Protein AF-A0A9P5GKN1-F1 (afdb_monomer_lite)

Secondary structure (DSSP, 8-state):
-----PPPPS-PPPPS-----PPPP---------------------------HHHHHHHHHHHTGGGSS--PSPP-SS---PPPPP----SS-B-SGGGSPTT--SS-TTS-TT-HHHHHHHHHHHHHTTBSHHHHHHHHHHHHHHHHHHHHHHHTS-TT--HHHHHHHHHHHHHHHHHHHHS--TT-HHHHHHHHHHHHHTSS---TT-EEEEETTEEEEEEE---HHHHHHHHHHH-SSSEEEES--S-----

Organism: Penicillium crustosum (NCBI:txid36656)

Foldseek 3Di:
DDDDDDDDDDDDDDDDDDDDDDDDDDDDDDDDDDDDDDDDDDDPPPPPPPPDVVVVVVVVCVVCVVVVPDPDDPPPPDDPLPPPDQLDADPDADQDQVPDDPPDGPDSVSDDPVPLVVLLVVLVSCCRNNYNVVSSVVSNVVSVVVVVVLVVLQVVADPPADSVLSVVLVVLVVVLVCCVVVVPQLQQNLVSVLSNVCSRVVVDDADLQFKFKDANNDTPDDRDGDDPVVQVVVCVVRHVGRIDIGNPPPPPPPD

Sequence (255 aa):
MPTTRQKRKDDDPLLPGLPETKRPRSDKGAGSTSGRKPAAQKGKKKKQDSEPPYVALANDILRRGDALLLPGPPAKLGQINEIPPVWGPRDEPITDPTNLPKGWTASELDLDDDDVDGQIARCLRRIDEKILPDIFENRLKMYQQIKQKQIDMINSEPDGLSWEVVQRLDSLKRVQKSFDELGNDSGNIPNVKAIMAAYRSGDLVWDANSVTYWAHGKLIGGPRKNDVDEFLAFSKEHGPHGVWVEGVSSNTRKI

Structure (mmCIF, N/CA/C/O backbone):
data_AF-A0A9P5GKN1-F1
#
_entry.id   AF-A0A9P5GKN1-F1
#
loop_
_atom_site.group_PDB
_atom_site.id
_atom_site.type_symbol
_atom_site.label_atom_id
_atom_site.label_alt_id
_atom_site.label_comp_id
_atom_site.label_asym_id
_atom_site.label_entity_id
_atom_site.label_seq_id
_atom_site.pdbx_PDB_ins_code
_atom_site.Cartn_x
_atom_site.Cartn_y
_atom_site.Cartn_z
_atom_site.occupancy
_atom_site.B_iso_or_equiv
_atom_site.auth_seq_id
_atom_site.auth_comp_id
_atom_site.auth_asym_id
_atom_site.auth_atom_id
_atom_site.pdbx_PDB_model_num
ATOM 1 N N . MET A 1 1 ? 24.119 22.872 -42.115 1.00 41.88 1 MET A N 1
ATOM 2 C CA . MET A 1 1 ? 24.045 23.983 -41.142 1.00 41.88 1 MET A CA 1
ATOM 3 C C . MET A 1 1 ? 25.324 23.974 -40.310 1.00 41.88 1 MET A C 1
ATOM 5 O O . MET A 1 1 ? 25.494 23.038 -39.539 1.00 41.88 1 MET A O 1
ATOM 9 N N . PRO A 1 2 ? 26.266 24.908 -40.515 1.00 35.56 2 PRO A N 1
ATOM 10 C CA . PRO A 1 2 ? 27.496 24.980 -39.730 1.00 35.56 2 PRO A CA 1
ATOM 11 C C . PRO A 1 2 ? 27.256 25.751 -38.420 1.00 35.56 2 PRO A C 1
ATOM 13 O O . PRO A 1 2 ? 26.680 26.835 -38.428 1.00 35.56 2 PRO A O 1
ATOM 16 N N . THR A 1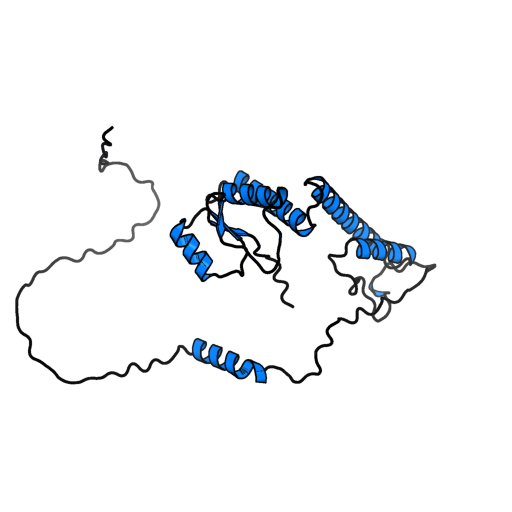 3 ? 27.689 25.192 -37.289 1.00 43.31 3 THR A N 1
ATOM 17 C CA . THR A 1 3 ? 27.594 25.822 -35.964 1.00 43.31 3 THR A CA 1
ATOM 18 C C . THR A 1 3 ? 28.821 26.691 -35.689 1.00 43.31 3 THR A C 1
ATOM 20 O O . THR A 1 3 ? 29.921 26.179 -35.473 1.00 43.31 3 THR A O 1
ATOM 23 N N . THR A 1 4 ? 28.634 28.009 -35.665 1.00 47.03 4 THR A N 1
ATOM 24 C CA . THR A 1 4 ? 29.671 28.981 -35.295 1.00 47.03 4 THR A CA 1
ATOM 25 C C . THR A 1 4 ? 29.753 29.110 -33.772 1.00 47.03 4 THR A C 1
ATOM 27 O O . THR A 1 4 ? 28.813 29.556 -33.120 1.00 47.03 4 THR A O 1
ATOM 30 N N . ARG A 1 5 ? 30.900 28.736 -33.193 1.00 38.97 5 ARG A N 1
ATOM 31 C CA . ARG A 1 5 ? 31.230 28.915 -31.770 1.00 38.97 5 ARG A CA 1
ATOM 32 C C . ARG A 1 5 ? 31.639 30.371 -31.522 1.00 38.97 5 ARG A C 1
ATOM 34 O O . ARG A 1 5 ? 32.720 30.780 -31.938 1.00 38.97 5 ARG A O 1
ATOM 41 N N . GLN A 1 6 ? 30.799 31.155 -30.847 1.00 49.66 6 GLN A N 1
ATOM 42 C CA . GLN A 1 6 ? 31.153 32.516 -30.430 1.00 49.66 6 GLN A CA 1
ATOM 43 C C . GLN A 1 6 ? 32.111 32.488 -29.224 1.00 49.66 6 GLN A C 1
ATOM 45 O O . GLN A 1 6 ? 31.851 31.828 -28.218 1.00 49.66 6 GLN A O 1
ATOM 50 N N . LYS A 1 7 ? 33.239 33.202 -29.342 1.00 43.94 7 LYS A N 1
ATOM 51 C CA . LYS A 1 7 ? 34.148 33.542 -28.235 1.00 43.94 7 LYS A CA 1
ATOM 52 C C . LYS A 1 7 ? 33.495 34.625 -27.368 1.00 43.94 7 LYS A C 1
ATOM 54 O O . LYS A 1 7 ? 33.039 35.628 -27.911 1.00 43.94 7 LYS A O 1
ATOM 59 N N . ARG A 1 8 ? 33.492 34.448 -26.042 1.00 40.41 8 ARG A N 1
ATOM 60 C CA . ARG A 1 8 ? 33.173 35.526 -25.090 1.00 40.41 8 ARG A CA 1
ATOM 61 C C . ARG A 1 8 ? 34.319 36.549 -25.061 1.00 40.41 8 ARG A C 1
ATOM 63 O O . ARG A 1 8 ? 35.475 36.160 -25.213 1.00 40.41 8 ARG A O 1
ATOM 70 N N . LYS A 1 9 ? 33.964 37.832 -24.935 1.00 46.88 9 LYS A N 1
ATOM 71 C CA . LYS A 1 9 ? 34.870 38.977 -24.736 1.00 46.88 9 LYS A CA 1
ATOM 72 C C . LYS A 1 9 ? 35.153 39.150 -23.238 1.00 46.88 9 LYS A C 1
ATOM 74 O O . LYS A 1 9 ? 34.301 38.804 -22.429 1.00 46.88 9 LYS A O 1
ATOM 79 N N . ASP A 1 10 ? 36.323 39.688 -22.911 1.00 43.47 10 ASP A N 1
ATOM 80 C CA . ASP A 1 10 ? 36.908 39.739 -21.562 1.00 43.47 10 ASP A CA 1
ATOM 81 C C . ASP A 1 10 ? 36.348 40.828 -20.616 1.00 43.47 10 ASP A C 1
ATOM 83 O O . ASP A 1 10 ? 36.935 41.055 -19.567 1.00 43.47 10 ASP A O 1
ATOM 87 N N . ASP A 1 11 ? 35.205 41.461 -20.910 1.00 51.12 11 ASP A N 1
ATOM 88 C CA . ASP A 1 11 ? 34.710 42.616 -20.130 1.00 51.12 11 ASP A CA 1
ATOM 89 C C . ASP A 1 11 ? 33.218 42.523 -19.741 1.00 51.12 11 ASP A C 1
ATOM 91 O O . ASP A 1 11 ? 32.465 43.481 -19.913 1.00 51.12 11 ASP A O 1
ATOM 95 N N . ASP A 1 12 ? 32.772 41.381 -19.204 1.00 42.47 12 ASP A N 1
ATOM 96 C CA . ASP A 1 12 ? 31.474 41.298 -18.508 1.00 42.47 12 ASP A CA 1
ATOM 97 C C . ASP A 1 12 ? 31.674 41.444 -16.981 1.00 42.47 12 ASP A C 1
ATOM 99 O O . ASP A 1 12 ? 32.476 40.708 -16.396 1.00 42.47 12 ASP A O 1
ATOM 103 N N . PRO A 1 13 ? 30.963 42.368 -16.304 1.00 45.66 13 PRO A N 1
ATOM 104 C CA . PRO A 1 13 ? 31.141 42.626 -14.878 1.00 45.66 13 PRO A CA 1
ATOM 105 C C . PRO A 1 13 ? 30.647 41.453 -14.016 1.00 45.66 13 PRO A C 1
ATOM 107 O O . PRO A 1 13 ? 29.497 41.023 -14.104 1.00 45.66 13 PRO A O 1
ATOM 110 N N . LEU A 1 14 ? 31.526 40.948 -13.146 1.00 47.91 14 LEU A N 1
ATOM 111 C CA . LEU A 1 14 ? 31.212 39.907 -12.166 1.00 47.91 14 LEU A CA 1
ATOM 112 C C . LEU A 1 14 ? 30.331 40.460 -11.032 1.00 47.91 14 LEU A C 1
ATOM 114 O O . LEU A 1 14 ? 30.561 41.554 -10.518 1.00 47.91 14 LEU A O 1
ATOM 118 N N . LEU A 1 15 ? 29.339 39.664 -10.625 1.00 45.09 15 LEU A N 1
ATOM 119 C CA . LEU A 1 15 ? 28.473 39.912 -9.470 1.00 45.09 15 LEU A CA 1
ATOM 120 C C . LEU A 1 15 ? 29.300 40.091 -8.175 1.00 45.09 15 LEU A C 1
ATOM 122 O O . LEU A 1 15 ? 30.247 39.331 -7.953 1.00 45.09 15 LEU A O 1
ATOM 126 N N . PRO A 1 16 ? 28.948 41.042 -7.292 1.00 37.00 16 PRO A N 1
ATOM 127 C CA . PRO A 1 16 ? 29.703 41.303 -6.073 1.00 37.00 16 PRO A CA 1
ATOM 128 C C . PRO A 1 16 ? 29.370 40.284 -4.973 1.00 37.00 16 PRO A C 1
ATOM 130 O O . PRO A 1 16 ? 28.200 40.075 -4.657 1.00 37.00 16 PRO A O 1
ATOM 133 N N . GLY A 1 17 ? 30.400 39.713 -4.333 1.00 45.91 17 GLY A N 1
ATOM 134 C CA . GLY A 1 17 ? 30.260 39.136 -2.988 1.00 45.91 17 GLY A CA 1
ATOM 135 C C . GLY A 1 17 ? 30.725 37.696 -2.759 1.00 45.91 17 GLY A C 1
ATOM 136 O O . GLY A 1 17 ? 29.966 36.928 -2.181 1.00 45.91 17 GLY A O 1
ATOM 137 N N . LEU A 1 18 ? 31.971 37.338 -3.097 1.00 39.88 18 LEU A N 1
ATOM 138 C CA . LEU A 1 18 ? 32.682 36.210 -2.465 1.00 39.88 18 LEU A CA 1
ATOM 139 C C . LEU A 1 18 ? 34.190 36.533 -2.338 1.00 39.88 18 LEU A C 1
ATOM 141 O O . LEU A 1 18 ? 34.771 37.040 -3.297 1.00 39.88 18 LEU A O 1
ATOM 145 N N . PRO A 1 19 ? 34.842 36.278 -1.184 1.00 41.44 19 PRO A N 1
ATOM 146 C CA . PRO A 1 19 ? 36.247 36.629 -0.965 1.00 41.44 19 PRO A CA 1
ATOM 147 C C . PRO A 1 19 ? 37.216 35.743 -1.768 1.00 41.44 19 PRO A C 1
ATOM 149 O O . PRO A 1 19 ? 37.157 34.513 -1.725 1.00 41.44 19 PRO A O 1
ATOM 152 N N . GLU A 1 20 ? 38.149 36.389 -2.470 1.00 37.62 20 GLU A N 1
ATOM 153 C CA . GLU A 1 20 ? 39.211 35.760 -3.258 1.00 37.62 20 GLU A CA 1
ATOM 154 C C . GLU A 1 20 ? 40.248 35.058 -2.366 1.00 37.62 20 GLU A C 1
ATOM 156 O O . GLU A 1 20 ? 41.007 35.696 -1.633 1.00 37.62 20 GLU A O 1
ATOM 161 N N . THR A 1 21 ? 40.364 33.733 -2.478 1.00 41.28 21 THR A N 1
ATOM 162 C CA . THR A 1 21 ? 41.545 33.010 -1.983 1.00 41.28 21 THR A CA 1
ATOM 163 C C . THR A 1 21 ? 42.583 32.908 -3.101 1.00 41.28 21 THR A C 1
ATOM 165 O O . THR A 1 21 ? 42.439 32.167 -4.074 1.00 41.28 21 THR A O 1
ATOM 168 N N . LYS A 1 22 ? 43.653 33.698 -2.964 1.00 39.38 22 LYS A N 1
ATOM 169 C CA . LYS A 1 22 ? 44.821 33.717 -3.856 1.00 39.38 22 LYS A CA 1
ATOM 170 C C . LYS A 1 22 ? 45.466 32.326 -3.940 1.00 39.38 22 LYS A C 1
ATOM 172 O O . LYS A 1 22 ? 45.996 31.827 -2.951 1.00 39.38 22 LYS A O 1
ATOM 177 N N . ARG A 1 23 ? 45.496 31.727 -5.136 1.00 38.19 23 ARG A N 1
ATOM 178 C CA . ARG A 1 23 ? 46.405 30.611 -5.457 1.00 38.19 23 ARG A CA 1
ATOM 179 C C . ARG A 1 23 ? 47.801 31.165 -5.779 1.00 38.19 23 ARG A C 1
ATOM 181 O O . ARG A 1 23 ? 47.898 32.008 -6.672 1.00 38.19 23 ARG A O 1
ATOM 188 N N . PRO A 1 24 ? 48.883 30.689 -5.140 1.00 37.81 24 PRO A N 1
ATOM 189 C CA . PRO A 1 24 ? 50.236 31.025 -5.567 1.00 37.81 24 PRO A CA 1
ATOM 190 C C . PRO A 1 24 ? 50.580 30.299 -6.874 1.00 37.81 24 PRO A C 1
ATOM 192 O O . PRO A 1 24 ? 50.412 29.084 -6.986 1.00 37.81 24 PRO A O 1
ATOM 195 N N . ARG A 1 25 ? 51.077 31.055 -7.857 1.00 38.50 25 ARG A N 1
ATOM 196 C CA . ARG A 1 25 ? 51.827 30.537 -9.009 1.00 38.50 25 ARG A CA 1
ATOM 197 C C . ARG A 1 25 ? 53.246 30.195 -8.550 1.00 38.50 25 ARG A C 1
ATOM 199 O O . ARG A 1 25 ? 53.856 31.002 -7.855 1.00 38.50 25 ARG A O 1
ATOM 206 N N . SER A 1 26 ? 53.778 29.054 -8.979 1.00 37.81 26 SER A N 1
ATOM 207 C CA . SER A 1 26 ? 55.220 28.797 -8.977 1.00 37.81 26 SER A CA 1
ATOM 208 C C . SER A 1 26 ? 55.703 28.469 -10.390 1.00 37.81 26 SER A C 1
ATOM 210 O O . SER A 1 26 ? 55.028 27.791 -11.168 1.00 37.81 26 SER A O 1
ATOM 212 N N . ASP A 1 27 ? 56.850 29.059 -10.711 1.00 38.50 27 ASP A N 1
ATOM 213 C CA . ASP A 1 27 ? 57.464 29.169 -12.026 1.00 38.50 27 ASP A CA 1
ATOM 214 C C . ASP A 1 27 ? 58.235 27.924 -12.490 1.00 38.50 27 ASP A C 1
ATOM 216 O O . ASP A 1 27 ? 58.629 27.048 -11.720 1.00 38.50 27 ASP A O 1
ATOM 220 N N . LYS A 1 28 ? 58.465 27.903 -13.807 1.00 39.56 28 LYS A N 1
ATOM 221 C CA . LYS A 1 28 ? 59.303 26.976 -14.579 1.00 39.56 28 LYS A CA 1
ATOM 222 C C . LYS A 1 28 ? 60.801 27.063 -14.233 1.00 39.56 28 LYS A C 1
ATOM 224 O O . LYS A 1 28 ? 61.343 28.151 -14.091 1.00 39.56 28 LYS A O 1
ATOM 229 N N . GLY A 1 29 ? 61.488 25.927 -14.370 1.00 31.73 29 GLY A N 1
ATOM 230 C CA . GLY A 1 29 ? 62.915 25.807 -14.723 1.00 31.73 29 GLY A CA 1
ATOM 231 C C . GLY A 1 29 ? 63.258 24.322 -14.930 1.00 31.73 29 GLY A C 1
ATOM 232 O O . GLY A 1 29 ? 63.153 23.549 -13.991 1.00 31.73 29 GLY A O 1
ATOM 233 N N . ALA A 1 30 ? 63.314 23.807 -16.164 1.00 33.91 30 ALA A N 1
ATOM 234 C CA . ALA A 1 30 ? 64.468 23.754 -17.078 1.00 33.91 30 ALA A CA 1
ATOM 235 C C . ALA A 1 30 ? 65.563 22.750 -16.649 1.00 33.91 30 ALA A C 1
ATOM 237 O O . ALA A 1 30 ? 66.180 22.917 -15.605 1.00 33.91 30 ALA A O 1
ATOM 238 N N . GLY A 1 31 ? 65.843 21.744 -17.495 1.00 31.69 31 GLY A N 1
ATOM 239 C CA . GLY A 1 31 ? 67.035 20.891 -17.364 1.00 31.69 31 GLY A CA 1
ATOM 240 C C . GLY A 1 31 ? 66.916 19.495 -17.986 1.00 31.69 31 GLY A C 1
ATOM 241 O O . GLY A 1 31 ? 66.465 18.558 -17.343 1.00 31.69 31 GLY A O 1
AT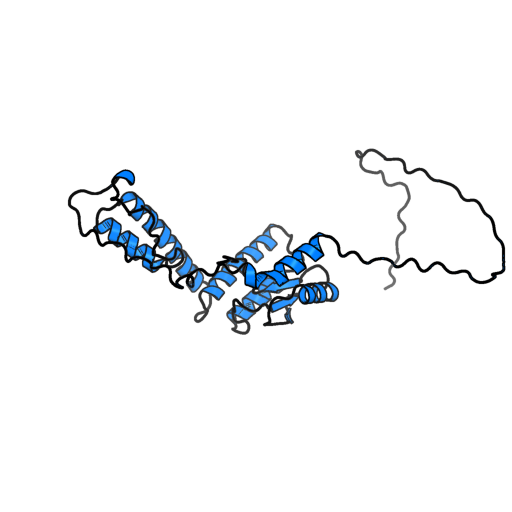OM 242 N N . SER A 1 32 ? 67.341 19.367 -19.243 1.00 33.41 32 SER A N 1
ATOM 243 C CA . SER A 1 32 ? 67.492 18.124 -20.016 1.00 33.41 32 SER A CA 1
ATOM 244 C C . SER A 1 32 ? 68.823 17.421 -19.696 1.00 33.41 32 SER A C 1
ATOM 246 O O . SER A 1 32 ? 69.825 18.113 -19.549 1.00 33.41 32 SER A O 1
ATOM 248 N N . THR A 1 33 ? 68.869 16.079 -19.644 1.00 35.78 33 THR A N 1
ATOM 249 C CA . THR A 1 33 ? 69.657 15.198 -20.554 1.00 35.78 33 THR A CA 1
ATOM 250 C C . THR A 1 33 ? 69.920 13.780 -19.996 1.00 35.78 33 THR A C 1
ATOM 252 O O . THR A 1 33 ? 70.430 13.589 -18.903 1.00 35.78 33 THR A O 1
ATOM 255 N N . SER A 1 34 ? 69.580 12.788 -20.831 1.00 36.72 34 SER A N 1
ATOM 256 C CA . SER A 1 34 ? 70.326 11.562 -21.185 1.00 36.72 34 SER A CA 1
ATOM 257 C C . SER A 1 34 ? 71.041 10.695 -20.122 1.00 36.72 34 SER A C 1
ATOM 259 O O . SER A 1 34 ? 72.154 10.991 -19.709 1.00 36.72 34 SER A O 1
ATOM 261 N N . GLY A 1 35 ? 70.550 9.453 -19.979 1.00 36.50 35 GLY A N 1
ATOM 262 C CA . GLY A 1 35 ? 71.351 8.281 -20.378 1.00 36.50 35 GLY A CA 1
ATOM 263 C C . GLY A 1 35 ? 71.903 7.327 -19.301 1.00 36.50 35 GLY A C 1
ATOM 264 O O . GLY A 1 35 ? 72.693 7.708 -18.453 1.00 36.50 35 GLY A O 1
ATOM 265 N N . ARG A 1 36 ? 71.602 6.033 -19.525 1.00 36.06 36 ARG A N 1
ATOM 266 C CA . ARG A 1 36 ? 72.240 4.777 -19.049 1.00 36.06 36 ARG A CA 1
ATOM 267 C C . ARG A 1 36 ? 71.890 4.210 -17.659 1.00 36.06 36 ARG A C 1
ATOM 269 O O . ARG A 1 36 ? 72.255 4.723 -16.613 1.00 36.06 36 ARG A O 1
ATOM 276 N N . LYS A 1 37 ? 71.279 3.014 -17.711 1.00 44.31 37 LYS A N 1
ATOM 277 C CA . LYS A 1 37 ? 71.229 1.995 -16.645 1.00 44.31 37 LYS A CA 1
ATOM 278 C C . LYS A 1 37 ? 72.641 1.485 -16.306 1.00 44.31 37 LYS A C 1
ATOM 280 O O . LYS A 1 37 ? 73.475 1.393 -17.209 1.00 44.31 37 LYS A O 1
ATOM 285 N N . PRO A 1 38 ? 72.845 0.997 -15.071 1.00 42.50 38 PRO A N 1
ATOM 286 C CA . PRO A 1 38 ? 73.104 -0.436 -14.924 1.00 42.50 38 PRO A CA 1
ATOM 287 C C . PRO A 1 38 ? 72.256 -1.106 -13.827 1.00 42.50 38 PRO A C 1
ATOM 289 O O . PRO A 1 38 ? 71.472 -0.479 -13.121 1.00 42.50 38 PRO A O 1
ATOM 292 N N . ALA A 1 39 ? 72.352 -2.432 -13.799 1.00 37.03 39 ALA A N 1
ATOM 293 C CA . ALA A 1 39 ? 71.437 -3.368 -13.171 1.00 37.03 39 ALA A CA 1
ATOM 294 C C . ALA A 1 39 ? 71.672 -3.626 -11.668 1.00 37.03 39 ALA A C 1
ATOM 296 O O . ALA A 1 39 ? 72.797 -3.611 -11.189 1.00 37.03 39 ALA A O 1
ATOM 297 N N . ALA A 1 40 ? 70.561 -4.005 -11.024 1.00 43.19 40 ALA A N 1
ATOM 298 C CA . ALA A 1 40 ? 70.393 -4.938 -9.906 1.00 43.19 40 ALA A CA 1
ATOM 299 C C . ALA A 1 40 ? 71.099 -4.663 -8.563 1.00 43.19 40 ALA A C 1
ATOM 301 O O . ALA A 1 40 ? 72.297 -4.866 -8.430 1.00 43.19 40 ALA A O 1
ATOM 302 N N . GLN A 1 41 ? 70.295 -4.484 -7.504 1.00 40.19 41 GLN A N 1
ATOM 303 C CA . GLN A 1 41 ? 70.306 -5.427 -6.379 1.00 40.19 41 GLN A CA 1
ATOM 304 C C . GLN A 1 41 ? 69.001 -5.410 -5.561 1.00 40.19 41 GLN A C 1
ATOM 306 O O . GLN A 1 41 ? 68.256 -4.438 -5.502 1.00 40.19 41 GLN A O 1
ATOM 311 N N . LYS A 1 42 ? 68.729 -6.592 -5.009 1.00 42.28 42 LYS A N 1
ATOM 312 C CA . LYS A 1 42 ? 67.550 -7.091 -4.297 1.00 42.28 42 LYS A CA 1
ATOM 313 C C . LYS A 1 42 ? 67.003 -6.169 -3.199 1.00 42.28 42 LYS A C 1
ATOM 315 O O . LYS A 1 42 ? 67.728 -5.735 -2.317 1.00 42.28 42 LYS A O 1
ATOM 320 N N . GLY A 1 43 ? 65.674 -6.089 -3.150 1.00 35.25 43 GLY A N 1
ATOM 321 C CA . GLY A 1 43 ? 64.917 -5.680 -1.970 1.00 35.25 43 GLY A CA 1
ATOM 322 C C . GLY A 1 43 ? 63.457 -6.104 -2.093 1.00 35.25 43 GLY A C 1
ATOM 323 O O . GLY A 1 43 ? 62.592 -5.275 -2.357 1.00 35.25 43 GLY A O 1
ATOM 324 N N . LYS A 1 44 ? 63.168 -7.406 -1.946 1.00 42.38 44 LYS A N 1
ATOM 325 C CA . LYS A 1 44 ? 61.792 -7.904 -1.791 1.00 42.38 44 LYS A CA 1
ATOM 326 C C . LYS A 1 44 ? 61.216 -7.332 -0.488 1.00 42.38 44 LYS A C 1
ATOM 328 O O . LYS A 1 44 ? 61.379 -7.936 0.568 1.00 42.38 44 LYS A O 1
ATOM 333 N N . LYS A 1 45 ? 60.518 -6.197 -0.547 1.00 42.00 45 LYS A N 1
ATOM 334 C CA . LYS A 1 45 ? 59.539 -5.843 0.486 1.00 42.00 45 LYS A CA 1
ATOM 335 C C . LYS A 1 45 ? 58.311 -6.718 0.249 1.00 42.00 45 LYS A C 1
ATOM 337 O O . LYS A 1 45 ? 57.519 -6.441 -0.646 1.00 42.00 45 LYS A O 1
ATOM 342 N N . LYS A 1 46 ? 58.175 -7.793 1.034 1.00 42.69 46 LYS A N 1
ATOM 343 C CA . LYS A 1 46 ? 56.867 -8.410 1.283 1.00 42.69 46 LYS A CA 1
ATOM 344 C C . LYS A 1 46 ? 55.979 -7.295 1.843 1.00 42.69 46 LYS A C 1
ATOM 346 O O . LYS A 1 46 ? 56.174 -6.891 2.986 1.00 42.69 46 LYS A O 1
ATOM 351 N N . LYS A 1 47 ? 55.061 -6.759 1.034 1.00 44.75 47 LYS A N 1
ATOM 352 C CA . LYS A 1 47 ? 53.871 -6.107 1.578 1.00 44.75 47 LYS A CA 1
ATOM 353 C C . LYS A 1 47 ? 53.097 -7.225 2.255 1.00 44.75 47 LYS A C 1
ATOM 355 O O . LYS A 1 47 ? 52.627 -8.149 1.605 1.00 44.75 47 LYS A O 1
ATOM 360 N N . GLN A 1 48 ? 53.147 -7.215 3.575 1.00 45.03 48 GLN A N 1
ATOM 361 C CA . GLN A 1 48 ? 52.264 -8.005 4.399 1.00 45.03 48 GLN A CA 1
ATOM 362 C C . GLN A 1 48 ? 50.905 -7.330 4.232 1.00 45.03 48 GLN A C 1
ATOM 364 O O . GLN A 1 48 ? 50.698 -6.237 4.754 1.00 45.03 48 GLN A O 1
ATOM 369 N N . ASP A 1 49 ? 50.053 -7.912 3.389 1.00 50.88 49 ASP A N 1
ATOM 370 C CA . ASP A 1 49 ? 48.651 -7.529 3.272 1.00 50.88 49 ASP A CA 1
ATOM 371 C C . ASP A 1 49 ? 47.990 -7.870 4.608 1.00 50.88 49 ASP A C 1
ATOM 373 O O . ASP A 1 49 ? 47.479 -8.966 4.823 1.00 50.88 49 ASP A O 1
ATOM 377 N N . SER A 1 50 ? 48.108 -6.962 5.574 1.00 60.69 50 SER A N 1
ATOM 378 C CA . SER A 1 50 ? 47.262 -6.992 6.753 1.00 60.69 50 SER A CA 1
ATOM 379 C C . SER A 1 50 ? 45.907 -6.477 6.298 1.00 60.69 50 SER A C 1
ATOM 381 O O . SER A 1 50 ? 45.770 -5.282 6.018 1.00 60.69 50 SER A O 1
ATOM 383 N N . GLU A 1 51 ? 44.937 -7.383 6.180 1.00 64.38 51 GLU A N 1
ATOM 384 C CA . GLU A 1 51 ? 43.535 -7.003 6.042 1.00 64.38 51 GLU A CA 1
ATOM 385 C C . GLU A 1 51 ? 43.213 -5.899 7.060 1.00 64.38 51 GLU A C 1
ATOM 387 O O . GLU A 1 51 ? 43.672 -5.965 8.209 1.00 64.38 51 GLU A O 1
ATOM 392 N N . PRO A 1 52 ? 42.455 -4.864 6.664 1.00 68.56 52 PRO A N 1
ATOM 393 C CA . PRO A 1 52 ? 42.024 -3.851 7.605 1.00 68.56 52 PRO A CA 1
ATOM 394 C C . PRO A 1 52 ? 41.323 -4.521 8.797 1.00 68.56 52 PRO A C 1
ATOM 396 O O . PRO A 1 52 ? 40.554 -5.464 8.594 1.00 68.56 52 PRO A O 1
ATOM 399 N N . PRO A 1 53 ? 41.531 -4.046 10.035 1.00 68.69 53 PRO A N 1
ATOM 400 C CA . PRO A 1 53 ? 41.039 -4.719 11.240 1.00 68.69 53 PRO A CA 1
ATOM 401 C C . PRO A 1 53 ? 39.516 -4.935 11.249 1.00 68.69 53 PRO A C 1
ATOM 403 O O . PRO A 1 53 ? 39.036 -5.882 11.864 1.00 68.69 53 PRO A O 1
ATOM 406 N N . TYR A 1 54 ? 38.754 -4.113 10.519 1.00 63.19 54 TYR A N 1
ATOM 407 C CA . TYR A 1 54 ? 37.310 -4.287 10.352 1.00 63.19 54 TYR A CA 1
ATOM 408 C C . TYR A 1 54 ? 36.929 -5.450 9.417 1.00 63.19 54 TYR A C 1
ATOM 410 O O . TYR A 1 54 ? 35.900 -6.081 9.638 1.00 63.19 54 TYR A O 1
ATOM 418 N N . VAL A 1 55 ? 37.751 -5.772 8.411 1.00 69.56 55 VAL A N 1
ATOM 419 C CA . VAL A 1 55 ? 37.543 -6.921 7.508 1.00 69.56 55 VAL A CA 1
ATOM 420 C C . VAL A 1 55 ? 37.844 -8.220 8.247 1.00 69.56 55 VAL A C 1
ATOM 422 O O . VAL A 1 55 ? 37.042 -9.149 8.210 1.00 69.56 55 VAL A O 1
ATOM 425 N N . ALA A 1 56 ? 38.943 -8.243 9.006 1.00 74.25 56 ALA A N 1
ATOM 426 C CA . ALA A 1 56 ? 39.284 -9.370 9.866 1.00 74.25 56 ALA A CA 1
ATOM 427 C C . ALA A 1 56 ? 38.189 -9.626 10.919 1.00 74.25 56 ALA A C 1
ATOM 429 O O . ALA A 1 56 ? 37.791 -10.770 11.122 1.00 74.25 56 ALA A O 1
ATOM 430 N N . LEU A 1 57 ? 37.644 -8.565 11.530 1.00 73.31 57 LEU A N 1
ATOM 431 C CA . LEU A 1 57 ? 36.530 -8.668 12.475 1.00 73.31 57 LEU A CA 1
ATOM 432 C C . LEU A 1 57 ? 35.242 -9.178 11.808 1.00 73.31 57 LEU A C 1
ATOM 434 O O . LEU A 1 57 ? 34.581 -10.051 12.364 1.00 73.31 57 LEU A O 1
ATOM 438 N N . ALA A 1 58 ? 34.891 -8.678 10.620 1.00 68.50 58 ALA A N 1
ATOM 439 C CA . ALA A 1 58 ? 33.709 -9.133 9.886 1.00 68.50 58 ALA A CA 1
ATOM 440 C C . ALA A 1 58 ? 33.814 -10.618 9.501 1.00 68.50 58 ALA A C 1
ATOM 442 O O . ALA A 1 58 ? 32.879 -11.384 9.734 1.00 68.50 58 ALA A O 1
ATOM 443 N N . ASN A 1 59 ? 34.974 -11.049 8.999 1.00 75.44 59 ASN A N 1
ATOM 444 C CA . ASN A 1 59 ? 35.243 -12.447 8.661 1.00 75.44 59 ASN A CA 1
ATOM 445 C C . ASN A 1 59 ? 35.218 -13.360 9.899 1.00 75.44 59 ASN A C 1
ATOM 447 O O . ASN A 1 59 ? 34.732 -14.489 9.826 1.00 75.44 59 ASN A O 1
ATOM 451 N N . ASP A 1 60 ? 35.701 -12.874 11.043 1.00 80.00 60 ASP A N 1
ATOM 452 C CA . ASP A 1 60 ? 35.686 -13.591 12.322 1.00 80.00 60 ASP A CA 1
ATOM 453 C C . ASP A 1 60 ? 34.273 -13.682 12.934 1.00 80.00 60 ASP A C 1
ATOM 455 O O . ASP A 1 60 ? 33.932 -14.673 13.577 1.00 80.00 60 ASP A O 1
ATOM 459 N N . ILE A 1 61 ? 33.405 -12.690 12.706 1.00 73.75 61 ILE A N 1
ATOM 460 C CA . ILE A 1 61 ? 31.978 -12.762 13.070 1.00 73.75 61 ILE A CA 1
ATOM 461 C C . ILE A 1 61 ? 31.244 -13.754 12.160 1.00 73.75 61 ILE A C 1
ATOM 463 O O . ILE A 1 61 ? 30.515 -14.603 12.665 1.00 73.75 61 ILE A O 1
ATOM 467 N N . LEU A 1 62 ? 31.482 -13.711 10.844 1.00 73.38 62 LEU A N 1
ATOM 468 C CA . LEU A 1 62 ? 30.886 -14.648 9.883 1.00 73.38 62 LEU A CA 1
ATOM 469 C C . LEU A 1 62 ? 31.300 -16.099 10.166 1.00 73.38 62 LEU A C 1
ATOM 471 O O . LEU A 1 62 ? 30.465 -16.997 10.118 1.00 73.38 62 LEU A O 1
ATOM 475 N N . ARG A 1 63 ? 32.567 -16.333 10.535 1.00 75.94 63 ARG A N 1
ATOM 476 C CA . ARG A 1 63 ? 33.064 -17.660 10.943 1.00 75.94 63 ARG A CA 1
ATOM 477 C C . ARG A 1 63 ? 32.494 -18.156 12.267 1.00 75.94 63 ARG A C 1
ATOM 479 O O . ARG A 1 63 ? 32.383 -19.363 12.452 1.00 75.94 63 ARG A O 1
ATOM 486 N N . ARG A 1 64 ? 32.174 -17.249 13.192 1.00 69.69 64 ARG A N 1
ATOM 487 C CA . ARG A 1 64 ? 31.591 -17.574 14.503 1.00 69.69 64 ARG A CA 1
ATOM 488 C C . ARG A 1 64 ? 30.065 -17.508 14.513 1.00 69.69 64 ARG A C 1
ATOM 490 O O . ARG A 1 64 ? 29.489 -17.702 15.578 1.00 69.69 64 ARG A O 1
ATOM 497 N N . GLY A 1 65 ? 29.420 -17.275 13.366 1.00 59.31 65 GLY A N 1
ATOM 498 C CA . GLY A 1 65 ? 27.963 -17.161 13.248 1.00 59.31 65 GLY A CA 1
ATOM 499 C C . GLY A 1 65 ? 27.223 -18.326 13.907 1.00 59.31 65 GLY A C 1
ATOM 500 O O . GLY A 1 65 ? 26.305 -18.097 14.687 1.00 59.31 65 GLY A O 1
ATOM 501 N N . ASP A 1 66 ? 27.717 -19.552 13.718 1.00 58.72 66 ASP A N 1
ATOM 502 C CA . ASP A 1 66 ? 27.128 -20.756 14.317 1.00 58.72 66 ASP A CA 1
ATOM 503 C C . ASP A 1 66 ? 27.328 -20.843 15.841 1.00 58.72 66 ASP A C 1
ATOM 505 O O . ASP A 1 66 ? 26.508 -21.427 16.541 1.00 58.72 66 ASP A O 1
ATOM 509 N N . ALA A 1 67 ? 28.390 -20.237 16.383 1.00 59.62 67 ALA A N 1
ATOM 510 C CA . ALA A 1 67 ? 28.659 -20.180 17.824 1.00 59.62 67 ALA A CA 1
ATOM 511 C C . ALA A 1 67 ? 27.931 -19.019 18.531 1.00 59.62 67 ALA A C 1
ATOM 513 O O . ALA A 1 67 ? 27.855 -18.996 19.758 1.00 59.62 67 ALA A O 1
ATOM 514 N N . LEU A 1 68 ? 27.407 -18.052 17.767 1.00 54.31 68 LEU A N 1
ATOM 515 C CA . LEU A 1 68 ? 26.542 -16.972 18.255 1.00 54.31 68 LEU A CA 1
ATOM 516 C C . LEU A 1 68 ? 25.059 -17.370 18.270 1.00 54.31 68 LEU A C 1
ATOM 518 O O . LEU A 1 68 ? 24.239 -16.648 18.840 1.00 54.31 68 LEU A O 1
ATOM 522 N N . LEU A 1 69 ? 24.713 -18.524 17.694 1.00 50.06 69 LEU A N 1
ATOM 523 C CA . LEU A 1 69 ? 23.430 -19.168 17.932 1.00 50.06 69 LEU A CA 1
ATOM 524 C C . LEU A 1 69 ? 23.426 -19.667 19.378 1.00 50.06 69 LEU A C 1
ATOM 526 O O . LEU A 1 69 ? 23.964 -20.728 19.692 1.00 50.06 69 LEU A O 1
ATOM 530 N N . LEU A 1 70 ? 22.839 -18.882 20.283 1.00 49.12 70 LEU A N 1
ATOM 531 C CA . LEU A 1 70 ? 22.493 -19.373 21.612 1.00 49.12 70 LEU A CA 1
ATOM 532 C C . LEU A 1 70 ? 21.696 -20.676 21.426 1.00 49.12 70 LEU A C 1
ATOM 534 O O . LEU A 1 70 ? 20.667 -20.638 20.744 1.00 49.12 70 LEU A O 1
ATOM 538 N N . PRO A 1 71 ? 22.110 -21.814 22.017 1.00 43.56 71 PRO A N 1
ATOM 539 C CA . PRO A 1 71 ? 21.283 -23.009 22.069 1.00 43.56 71 PRO A CA 1
ATOM 540 C C . PRO A 1 71 ? 20.173 -22.762 23.096 1.00 43.56 71 PRO A C 1
ATOM 542 O O . PRO A 1 71 ? 20.165 -23.300 24.199 1.00 43.56 71 PRO A O 1
ATOM 545 N N . GLY A 1 72 ? 19.264 -21.856 22.755 1.00 52.16 72 GLY A N 1
ATOM 546 C CA . GLY A 1 72 ? 17.952 -21.775 23.358 1.00 52.16 72 GLY A CA 1
ATOM 547 C C . GLY A 1 72 ? 17.039 -22.783 22.664 1.00 52.16 72 GLY A C 1
ATOM 548 O O . GLY A 1 72 ? 17.284 -23.137 21.506 1.00 52.16 72 GLY A O 1
ATOM 549 N N . PRO A 1 73 ? 15.979 -23.258 23.336 1.00 44.59 73 PRO A N 1
ATOM 550 C CA . PRO A 1 73 ? 14.911 -23.955 22.631 1.00 44.59 73 PRO A CA 1
ATOM 551 C C . PRO A 1 73 ? 14.485 -23.099 21.429 1.00 44.59 73 PRO A C 1
ATOM 553 O O . PRO A 1 73 ? 14.501 -21.869 21.553 1.00 44.59 73 PRO A O 1
ATOM 556 N N . PRO A 1 74 ? 14.148 -23.714 20.277 1.00 47.69 74 PRO A N 1
ATOM 557 C CA . PRO A 1 74 ? 13.733 -22.965 19.099 1.00 47.69 74 PRO A CA 1
ATOM 558 C C . PRO A 1 74 ? 12.698 -21.942 19.546 1.00 47.69 74 PRO A C 1
ATOM 560 O O . PRO A 1 74 ? 11.731 -22.311 20.224 1.00 47.69 74 PRO A O 1
ATOM 563 N N . ALA A 1 75 ? 12.947 -20.662 19.244 1.00 46.44 75 ALA A N 1
ATOM 564 C CA . ALA A 1 75 ? 11.951 -19.624 19.437 1.00 46.44 75 ALA A CA 1
ATOM 565 C C . ALA A 1 75 ? 10.659 -20.188 18.855 1.00 46.44 75 ALA A C 1
ATOM 567 O O . ALA A 1 75 ? 10.639 -20.589 17.688 1.00 46.44 75 ALA A O 1
ATOM 568 N N . LYS A 1 76 ? 9.638 -20.359 19.701 1.00 44.88 76 LYS A N 1
ATOM 569 C CA . LYS A 1 76 ? 8.345 -20.846 19.245 1.00 44.88 76 LYS A CA 1
ATOM 570 C C . LYS A 1 76 ? 7.899 -19.869 18.165 1.00 44.88 76 LYS A C 1
ATOM 572 O O . LYS A 1 76 ? 7.553 -18.730 18.459 1.00 44.88 76 LYS A O 1
ATOM 577 N N . LEU A 1 77 ? 8.008 -20.311 16.917 1.00 41.03 77 LEU A N 1
ATOM 578 C CA . LEU A 1 77 ? 7.390 -19.677 15.775 1.00 41.03 77 LEU A CA 1
ATOM 579 C C . LEU A 1 77 ? 5.898 -19.623 16.111 1.00 41.03 77 LEU A C 1
ATOM 581 O O . LEU A 1 77 ? 5.277 -20.665 16.326 1.00 41.03 77 LEU A O 1
ATOM 585 N N . GLY A 1 78 ? 5.373 -18.413 16.252 1.00 42.56 78 GLY A N 1
ATOM 586 C CA . GLY A 1 78 ? 4.054 -18.161 16.811 1.00 42.56 78 GLY A CA 1
ATOM 587 C C . GLY A 1 78 ? 4.181 -17.442 18.142 1.00 42.56 78 GLY A C 1
ATOM 588 O O . GLY A 1 78 ? 4.270 -18.072 19.198 1.00 42.56 78 GLY A O 1
ATOM 589 N N . GLN A 1 79 ? 4.129 -16.107 18.086 1.00 45.19 79 GLN A N 1
ATOM 590 C CA . GLN A 1 79 ? 3.492 -15.358 19.160 1.00 45.19 79 GLN A CA 1
ATOM 591 C C . GLN A 1 79 ? 2.210 -16.115 19.493 1.00 45.19 79 GLN A C 1
ATOM 593 O O . GLN A 1 79 ? 1.324 -16.278 18.654 1.00 45.19 79 GLN A O 1
ATOM 598 N N . ILE A 1 80 ? 2.163 -16.676 20.695 1.00 42.56 80 ILE A N 1
ATOM 599 C CA . ILE A 1 80 ? 0.902 -17.088 21.276 1.00 42.56 80 ILE A CA 1
ATOM 600 C C . ILE A 1 80 ? 0.187 -15.755 21.478 1.00 42.56 80 ILE A C 1
ATOM 602 O O . ILE A 1 80 ? 0.417 -15.077 22.475 1.00 42.56 80 ILE A O 1
ATOM 606 N N . ASN A 1 81 ? -0.576 -15.329 20.471 1.00 52.31 81 ASN A N 1
ATOM 607 C CA . ASN A 1 81 ? -1.585 -14.299 20.622 1.00 52.31 81 ASN A CA 1
ATOM 608 C C . ASN A 1 81 ? -2.591 -14.918 21.584 1.00 52.31 81 ASN A C 1
ATOM 610 O O . ASN A 1 81 ? -3.475 -15.673 21.173 1.00 52.31 81 ASN A O 1
ATOM 614 N N . GLU A 1 82 ? -2.348 -14.747 22.884 1.00 55.44 82 GLU A N 1
ATOM 615 C CA . GLU A 1 82 ? -3.295 -15.162 23.902 1.00 55.44 82 GLU A CA 1
ATOM 616 C C . GLU A 1 82 ? -4.628 -14.536 23.516 1.00 55.44 82 GLU A C 1
ATOM 618 O O . GLU A 1 82 ? -4.726 -13.318 23.365 1.00 55.44 82 GLU A O 1
ATOM 623 N N . ILE A 1 83 ? -5.626 -15.389 23.263 1.00 59.31 83 ILE A N 1
ATOM 624 C CA . ILE A 1 83 ? -6.963 -14.935 22.900 1.00 59.31 83 ILE A CA 1
ATOM 625 C C . ILE A 1 83 ? -7.380 -13.966 24.004 1.00 59.31 83 ILE A C 1
ATOM 627 O O . ILE A 1 83 ? -7.391 -14.370 25.174 1.00 59.31 83 ILE A O 1
ATOM 631 N N . PRO A 1 84 ? -7.684 -12.703 23.668 1.00 60.78 84 PRO A N 1
ATOM 632 C CA . PRO A 1 84 ? -7.940 -11.711 24.685 1.00 60.78 84 PRO A CA 1
ATOM 633 C C . PRO A 1 84 ? -9.117 -12.184 25.527 1.00 60.78 84 PRO A C 1
ATOM 635 O O . PRO A 1 84 ? -10.106 -12.681 24.969 1.00 60.78 84 PRO A O 1
ATOM 638 N N . PRO A 1 85 ? -9.031 -12.052 26.858 1.00 64.31 85 PRO A N 1
ATOM 639 C CA . PRO A 1 85 ? -10.097 -12.539 27.707 1.00 64.31 85 PRO A CA 1
ATOM 640 C C . PRO A 1 85 ? -11.396 -11.808 27.346 1.00 64.31 85 PRO A C 1
ATOM 642 O O . PRO A 1 85 ? -11.411 -10.607 27.084 1.00 64.31 85 PRO A O 1
ATOM 645 N N . VAL A 1 86 ? -12.496 -12.546 27.258 1.00 69.12 86 VAL A N 1
ATOM 646 C CA . VAL A 1 86 ? -13.811 -11.955 26.992 1.00 69.12 86 VAL A CA 1
ATOM 647 C C . VAL A 1 86 ? -14.333 -11.426 28.319 1.00 69.12 86 VAL A C 1
ATOM 649 O O . VAL A 1 86 ? -14.444 -12.194 29.275 1.00 69.12 86 VAL A O 1
ATOM 652 N N . TRP A 1 87 ? -14.609 -10.123 28.397 1.00 68.69 87 TRP A N 1
ATOM 653 C CA . TRP A 1 87 ? -15.044 -9.512 29.655 1.00 68.69 87 TRP A CA 1
ATOM 654 C C . TRP A 1 87 ? -16.551 -9.682 29.878 1.00 68.69 87 TRP A C 1
ATOM 656 O O . TRP A 1 87 ? -17.008 -9.751 31.019 1.00 68.69 87 TRP A O 1
ATOM 666 N N . GLY A 1 88 ? -17.312 -9.798 28.786 1.00 66.94 88 GLY A N 1
ATOM 667 C CA . GLY A 1 88 ? -18.770 -9.782 28.822 1.00 66.94 88 GLY A CA 1
ATOM 668 C C . GLY A 1 88 ? -19.332 -8.382 29.121 1.00 66.94 88 GLY A C 1
ATOM 669 O O . GLY A 1 88 ? -18.581 -7.468 29.472 1.00 66.94 88 GLY A O 1
ATOM 670 N N . PRO A 1 89 ? -20.653 -8.185 28.973 1.00 70.00 89 PRO A N 1
ATOM 671 C CA . PRO A 1 89 ? -21.284 -6.884 29.175 1.00 70.00 89 PRO A CA 1
ATOM 672 C C . PRO A 1 89 ? -21.183 -6.445 30.640 1.00 70.00 89 PRO A C 1
ATOM 674 O O . PRO A 1 89 ? -21.421 -7.246 31.547 1.00 70.00 89 PRO A O 1
ATOM 677 N N . ARG A 1 90 ? -20.867 -5.168 30.885 1.00 75.00 90 ARG A N 1
ATOM 678 C CA . ARG A 1 90 ? -20.836 -4.574 32.233 1.00 75.00 90 ARG A CA 1
ATOM 679 C C . ARG A 1 90 ? -21.964 -3.570 32.425 1.00 75.00 90 ARG A C 1
ATOM 681 O O . ARG A 1 90 ? -22.379 -2.894 31.483 1.00 75.00 90 ARG A O 1
ATOM 688 N N . ASP A 1 91 ? -22.415 -3.408 33.664 1.00 78.69 91 ASP A N 1
ATOM 689 C CA . ASP A 1 91 ? -23.356 -2.341 34.016 1.00 78.69 91 ASP A CA 1
ATOM 690 C C . ASP A 1 91 ? -22.648 -0.981 34.050 1.00 78.69 91 ASP A C 1
ATOM 692 O O . ASP A 1 91 ? -23.069 -0.052 33.354 1.00 78.69 91 ASP A O 1
ATOM 696 N N . GLU A 1 92 ? -21.520 -0.904 34.763 1.00 85.38 92 GLU A N 1
ATOM 697 C CA . GLU A 1 92 ? -20.686 0.295 34.889 1.00 85.38 92 GLU A CA 1
ATOM 698 C C . GLU A 1 92 ? -19.526 0.306 33.871 1.00 85.38 92 GLU A C 1
ATOM 700 O O . GLU A 1 92 ? -18.723 -0.639 33.855 1.00 85.38 92 GLU A O 1
ATOM 705 N N . PRO A 1 93 ? -19.405 1.363 33.039 1.00 87.69 93 PRO A N 1
ATOM 706 C CA . PRO A 1 93 ? -18.293 1.525 32.109 1.00 87.69 93 PRO A CA 1
ATOM 707 C C . PRO A 1 93 ? -16.948 1.742 32.809 1.00 87.69 93 PRO A C 1
ATOM 709 O O . PRO A 1 93 ? -16.847 2.508 33.766 1.00 87.69 93 PRO A O 1
ATOM 712 N N . ILE A 1 94 ? -15.885 1.157 32.259 1.00 86.62 94 ILE A N 1
ATOM 713 C CA . ILE A 1 94 ? -14.508 1.521 32.611 1.00 86.62 94 ILE A CA 1
ATOM 714 C C . ILE A 1 94 ? -14.102 2.687 31.715 1.00 86.62 94 ILE A C 1
ATOM 716 O O . ILE A 1 94 ? -13.983 2.504 30.511 1.00 86.62 94 ILE A O 1
ATOM 720 N N . THR A 1 95 ? -13.869 3.872 32.269 1.00 88.62 95 THR A N 1
ATOM 721 C CA . THR A 1 95 ? -13.451 5.058 31.492 1.00 88.62 95 THR A CA 1
ATOM 722 C C . THR A 1 95 ? -11.980 5.422 31.691 1.00 88.62 95 THR A C 1
ATOM 724 O O . THR A 1 95 ? -11.373 6.029 30.814 1.00 88.62 95 THR A O 1
ATOM 727 N N . ASP A 1 96 ? -11.385 5.008 32.811 1.00 87.31 96 ASP A N 1
ATOM 728 C CA . ASP A 1 96 ? -9.977 5.246 33.132 1.00 87.31 96 ASP A CA 1
ATOM 729 C C . ASP A 1 96 ? -9.125 4.003 32.798 1.00 87.31 96 ASP A C 1
ATOM 731 O O . ASP A 1 96 ? -9.383 2.924 33.347 1.00 87.31 96 ASP A O 1
ATOM 735 N N . PRO A 1 97 ? -8.094 4.124 31.938 1.00 85.69 97 PRO A N 1
ATOM 736 C CA . PRO A 1 97 ? -7.172 3.033 31.619 1.00 85.69 97 PRO A CA 1
ATOM 737 C C . PRO A 1 97 ? -6.475 2.405 32.833 1.00 85.69 97 PRO A C 1
ATOM 739 O O . PRO A 1 97 ? -6.067 1.248 32.758 1.00 85.69 97 PRO A O 1
ATOM 742 N N . THR A 1 98 ? -6.332 3.122 33.951 1.00 86.81 98 THR A N 1
ATOM 743 C CA . THR A 1 98 ? -5.723 2.586 35.183 1.00 86.81 98 THR A CA 1
ATOM 744 C C . THR A 1 98 ? -6.623 1.594 35.919 1.00 86.81 98 THR A C 1
ATOM 746 O O . THR A 1 98 ? -6.129 0.775 36.693 1.00 86.81 98 THR A O 1
ATOM 749 N N . ASN A 1 99 ? -7.926 1.608 35.625 1.00 86.94 99 ASN A N 1
ATOM 750 C CA . ASN A 1 99 ? -8.902 0.654 36.149 1.00 86.94 99 ASN A CA 1
ATOM 751 C C . ASN A 1 99 ? -8.986 -0.628 35.305 1.00 86.94 99 ASN A C 1
ATOM 753 O O . ASN A 1 99 ? -9.804 -1.507 35.592 1.00 86.94 99 ASN A O 1
ATOM 757 N N . LEU A 1 100 ? -8.145 -0.755 34.270 1.00 84.38 100 LEU A N 1
ATOM 758 C CA . LEU A 1 100 ? -7.989 -2.010 33.552 1.00 84.38 100 LEU A CA 1
ATOM 759 C C . LEU A 1 100 ? -7.378 -3.074 34.476 1.00 84.38 100 LEU A C 1
ATOM 761 O O . LEU A 1 100 ? -6.403 -2.810 35.184 1.00 84.38 100 LEU A O 1
ATOM 765 N N . PRO A 1 101 ? -7.910 -4.302 34.471 1.00 76.38 101 PRO A N 1
ATOM 766 C CA . PRO A 1 101 ? -7.374 -5.340 35.341 1.00 76.38 101 PRO A CA 1
ATOM 767 C C . PRO A 1 101 ? -5.980 -5.806 34.942 1.00 76.38 101 PRO A C 1
ATOM 769 O O . PRO A 1 101 ? -5.495 -5.593 33.833 1.00 76.38 101 PRO A O 1
ATOM 772 N N . LYS A 1 102 ? -5.309 -6.473 35.878 1.00 78.38 102 LYS A N 1
ATOM 773 C CA . LYS A 1 102 ? -3.927 -6.909 35.690 1.00 78.38 102 LYS A CA 1
ATOM 774 C C . LYS A 1 102 ? -3.798 -7.805 34.449 1.00 78.38 102 LYS A C 1
ATOM 776 O O . LYS A 1 102 ? -4.512 -8.795 34.329 1.00 78.38 102 LYS A O 1
ATOM 781 N N . GLY A 1 103 ? -2.858 -7.464 33.568 1.00 73.56 103 GLY A N 1
ATOM 782 C CA . GLY A 1 103 ? -2.620 -8.166 32.299 1.00 73.56 103 GLY A CA 1
ATOM 783 C C . GLY A 1 103 ? -3.334 -7.549 31.096 1.00 73.56 103 GLY A C 1
ATOM 784 O O . GLY A 1 103 ? -3.087 -7.972 29.974 1.00 73.56 103 GLY A O 1
ATOM 785 N N . TRP A 1 104 ? -4.168 -6.530 31.310 1.00 75.75 104 TRP A N 1
ATOM 786 C CA . TRP A 1 104 ? -4.846 -5.818 30.237 1.00 75.75 104 TRP A CA 1
ATOM 787 C C . TRP A 1 104 ? -4.162 -4.521 29.869 1.00 75.75 104 TRP A C 1
ATOM 789 O O . TRP A 1 104 ? -3.567 -3.839 30.703 1.00 75.75 104 TRP A O 1
ATOM 799 N N . THR A 1 105 ? -4.298 -4.166 28.597 1.00 77.12 105 THR A N 1
ATOM 800 C CA . THR A 1 105 ? -3.832 -2.888 28.081 1.00 77.12 105 THR A CA 1
ATOM 801 C C . THR A 1 105 ? -4.912 -2.276 27.200 1.00 77.12 105 THR A C 1
ATOM 803 O O . THR A 1 105 ? -5.757 -2.984 26.660 1.00 77.12 105 THR A O 1
ATOM 806 N N . ALA A 1 106 ? -4.876 -0.955 27.034 1.00 77.50 106 ALA A N 1
ATOM 807 C CA . ALA A 1 106 ? -5.725 -0.261 26.064 1.00 77.50 106 ALA A CA 1
ATOM 808 C C . ALA A 1 106 ? -5.321 -0.559 24.599 1.00 77.50 106 ALA A C 1
ATOM 810 O O . ALA A 1 106 ? -5.945 -0.064 23.656 1.00 77.50 106 ALA A O 1
ATOM 811 N N . SER A 1 107 ? -4.258 -1.339 24.395 1.00 77.38 107 SER A N 1
ATOM 812 C CA . SER A 1 107 ? -3.775 -1.788 23.095 1.00 77.38 107 SER A CA 1
ATOM 813 C C . SER A 1 107 ? -4.181 -3.243 22.861 1.00 77.38 107 SER A C 1
ATOM 815 O O . SER A 1 107 ? -4.072 -4.088 23.747 1.00 77.38 107 SER A O 1
ATOM 817 N N . GLU A 1 108 ? -4.652 -3.541 21.656 1.00 81.38 108 GLU A N 1
ATOM 818 C CA . GLU A 1 108 ? -5.073 -4.888 21.261 1.00 81.38 108 GLU A CA 1
ATOM 819 C C . GLU A 1 108 ? -3.865 -5.588 20.629 1.00 81.38 108 GLU A C 1
ATOM 821 O O . GLU A 1 108 ? -3.684 -5.575 19.419 1.00 81.38 108 GLU A O 1
ATOM 826 N N . LEU A 1 109 ? -2.974 -6.104 21.480 1.00 80.81 109 LEU A N 1
ATOM 827 C CA . LEU A 1 109 ? -1.659 -6.628 21.078 1.00 80.81 109 LEU A CA 1
ATOM 828 C C . LEU A 1 109 ? -1.725 -7.935 20.268 1.00 80.81 109 LEU A C 1
ATOM 830 O O . LEU A 1 109 ? -0.706 -8.387 19.756 1.00 80.81 109 LEU A O 1
ATOM 834 N N . ASP A 1 110 ? -2.896 -8.564 20.209 1.00 82.38 110 ASP A N 1
ATOM 835 C CA . ASP A 1 110 ? -3.147 -9.822 19.507 1.00 82.38 110 ASP A CA 1
ATOM 836 C C . ASP A 1 110 ? -3.585 -9.632 18.048 1.00 82.38 110 ASP A C 1
ATOM 838 O O . ASP A 1 110 ? -3.598 -10.602 17.287 1.00 82.38 110 ASP A O 1
ATOM 842 N N . LEU A 1 111 ? -3.969 -8.411 17.672 1.00 84.94 111 LEU A N 1
ATOM 843 C CA . LEU A 1 111 ? -4.376 -8.069 16.316 1.00 84.94 111 LEU A CA 1
ATOM 844 C C . LEU A 1 111 ? -3.218 -7.423 15.570 1.00 84.94 111 LEU A C 1
ATOM 846 O O . LEU A 1 111 ? -2.483 -6.609 16.126 1.00 84.94 111 LEU A O 1
ATOM 850 N N . ASP A 1 112 ? -3.092 -7.765 14.290 1.00 84.69 112 ASP A N 1
ATOM 851 C CA . ASP A 1 112 ? -2.235 -6.998 13.397 1.00 84.69 112 ASP A CA 1
ATOM 852 C C . ASP A 1 112 ? -2.832 -5.589 13.238 1.00 84.69 112 ASP A C 1
ATOM 854 O O . ASP A 1 112 ? -4.049 -5.418 13.107 1.00 84.69 112 ASP A O 1
ATOM 858 N N . ASP A 1 113 ? -1.985 -4.565 13.263 1.00 83.00 113 ASP A N 1
ATOM 859 C CA . ASP A 1 113 ? -2.400 -3.185 12.999 1.00 83.00 113 ASP A CA 1
ATOM 860 C C . ASP A 1 113 ? -2.932 -3.031 11.562 1.00 83.00 113 ASP A C 1
ATOM 862 O O . ASP A 1 113 ? -3.758 -2.154 11.290 1.00 83.00 113 ASP A O 1
ATOM 866 N N . ASP A 1 114 ? -2.489 -3.906 10.653 1.00 83.62 114 ASP A N 1
ATOM 867 C CA . ASP A 1 114 ? -2.922 -3.948 9.259 1.00 83.62 114 ASP A CA 1
ATOM 868 C C . ASP A 1 114 ? -4.250 -4.732 9.070 1.00 83.62 114 ASP A C 1
ATOM 870 O O . ASP A 1 114 ? -4.903 -4.586 8.030 1.00 83.62 114 ASP A O 1
ATOM 874 N N . ASP A 1 115 ? -4.725 -5.487 10.077 1.00 90.69 115 ASP A N 1
ATOM 875 C CA . ASP A 1 115 ? -6.050 -6.140 10.080 1.00 90.69 115 ASP A CA 1
ATOM 876 C C . ASP A 1 115 ? -7.161 -5.146 10.458 1.00 90.69 115 ASP A C 1
ATOM 878 O O . ASP A 1 115 ? -7.767 -5.190 11.532 1.00 90.69 115 ASP A O 1
ATOM 882 N N . VAL A 1 116 ? -7.438 -4.213 9.548 1.00 91.19 116 VAL A N 1
ATOM 883 C CA . VAL A 1 116 ? -8.421 -3.135 9.749 1.00 91.19 116 VAL A CA 1
ATOM 884 C C . VAL A 1 116 ? -9.805 -3.679 10.122 1.00 91.19 116 VAL A C 1
ATOM 886 O O . VAL A 1 116 ? -10.494 -3.093 10.960 1.00 91.19 116 VAL A O 1
ATOM 889 N N . ASP A 1 117 ? -10.219 -4.804 9.540 1.00 92.69 117 ASP A N 1
ATOM 890 C CA . ASP A 1 117 ? -11.524 -5.406 9.817 1.00 92.69 117 ASP A CA 1
ATOM 891 C C . ASP A 1 117 ? -11.583 -6.042 11.208 1.00 92.69 117 ASP A C 1
ATOM 893 O O . ASP A 1 117 ? -12.545 -5.802 11.952 1.00 92.69 117 ASP A O 1
ATOM 897 N N . GLY A 1 118 ? -10.546 -6.786 11.602 1.00 92.62 118 GLY A N 1
ATOM 898 C CA . GLY A 1 118 ? -10.413 -7.316 12.957 1.00 92.62 118 GLY A CA 1
ATOM 899 C C . GLY A 1 118 ? -10.373 -6.207 14.006 1.00 92.62 118 GLY A C 1
ATOM 900 O O . GLY A 1 118 ? -11.056 -6.294 15.033 1.00 92.62 118 GLY A O 1
ATOM 901 N N . GLN A 1 119 ? -9.664 -5.116 13.718 1.00 93.31 119 GLN A N 1
ATOM 902 C CA . GLN A 1 119 ? -9.579 -3.943 14.585 1.00 93.31 119 GLN A CA 1
ATOM 903 C C . GLN A 1 119 ? -10.935 -3.237 14.749 1.00 93.31 119 GLN A C 1
ATOM 905 O O . GLN A 1 119 ? -11.325 -2.901 15.872 1.00 93.31 119 GLN A O 1
ATOM 910 N N . ILE A 1 120 ? -11.704 -3.059 13.666 1.00 93.19 120 ILE A N 1
ATOM 911 C CA . ILE A 1 120 ? -13.074 -2.515 13.723 1.00 93.19 120 ILE A CA 1
ATOM 912 C C . ILE A 1 120 ? -13.970 -3.412 14.581 1.00 93.19 120 ILE A C 1
ATOM 914 O O . ILE A 1 120 ? -14.657 -2.921 15.482 1.00 93.19 120 ILE A O 1
ATOM 918 N N . ALA A 1 121 ? -13.945 -4.725 14.338 1.00 93.56 121 ALA A N 1
ATOM 919 C CA . ALA A 1 121 ? -14.750 -5.686 15.087 1.00 93.56 121 ALA A CA 1
ATOM 920 C C . ALA A 1 121 ? -14.392 -5.692 16.582 1.00 93.56 121 ALA A C 1
ATOM 922 O O . ALA A 1 121 ? -15.275 -5.796 17.438 1.00 93.56 121 ALA A O 1
ATOM 923 N N . ARG A 1 122 ? -13.104 -5.541 16.912 1.00 90.81 122 ARG A N 1
ATOM 924 C CA . ARG A 1 122 ? -12.635 -5.434 18.295 1.00 90.81 122 ARG A CA 1
ATOM 925 C C . ARG A 1 122 ? -13.106 -4.148 18.955 1.00 90.81 122 ARG A C 1
ATOM 927 O O . ARG A 1 122 ? -13.628 -4.221 20.062 1.00 90.81 122 ARG A O 1
ATOM 934 N N . CYS A 1 123 ? -12.996 -3.005 18.280 1.00 92.50 123 CYS A N 1
ATOM 935 C CA . CYS A 1 123 ? -13.484 -1.736 18.821 1.00 92.50 123 CYS A CA 1
ATOM 936 C C . CYS A 1 123 ? -14.981 -1.806 19.146 1.00 92.50 123 CYS A C 1
ATOM 938 O O . CYS A 1 123 ? -15.375 -1.459 20.255 1.00 92.50 123 CYS A O 1
ATOM 940 N N . LEU A 1 124 ? -15.802 -2.333 18.229 1.00 93.69 124 LEU A N 1
ATOM 941 C CA . LEU A 1 124 ? -17.242 -2.509 18.458 1.00 93.69 124 LEU A CA 1
ATOM 942 C C . LEU A 1 124 ? -17.531 -3.388 19.681 1.00 93.69 124 LEU A C 1
ATOM 944 O O . LEU A 1 124 ? -18.385 -3.046 20.494 1.00 93.69 124 LEU A O 1
ATOM 948 N N . ARG A 1 125 ? -16.779 -4.482 19.852 1.00 90.94 125 ARG A N 1
ATOM 949 C CA . ARG A 1 125 ? -16.908 -5.356 21.025 1.00 90.94 125 ARG A CA 1
ATOM 950 C C . ARG A 1 125 ? -16.562 -4.633 22.325 1.00 90.94 125 ARG A C 1
ATOM 952 O O . ARG A 1 125 ? -17.285 -4.774 23.297 1.00 90.94 125 ARG A O 1
ATOM 959 N N . ARG A 1 126 ? -15.478 -3.854 22.356 1.00 90.25 126 ARG A N 1
ATOM 960 C CA . ARG A 1 126 ? -15.053 -3.122 23.564 1.00 90.25 126 ARG A CA 1
ATOM 961 C C . ARG A 1 126 ? -16.049 -2.047 23.975 1.00 90.25 126 ARG A C 1
ATOM 963 O O . ARG A 1 126 ? -16.297 -1.876 25.166 1.00 90.25 126 ARG A O 1
ATOM 970 N N . ILE A 1 127 ? -16.642 -1.373 22.991 1.00 91.44 127 ILE A N 1
ATOM 971 C CA . ILE A 1 127 ? -17.725 -0.409 23.207 1.00 91.44 127 ILE A CA 1
ATOM 972 C C . ILE A 1 127 ? -18.940 -1.115 23.829 1.00 91.44 127 ILE A C 1
ATOM 974 O O . ILE A 1 127 ? -19.470 -0.633 24.827 1.00 91.44 127 ILE A O 1
ATOM 978 N N . ASP A 1 128 ? -19.327 -2.284 23.309 1.00 91.12 128 ASP A N 1
ATOM 979 C CA . ASP A 1 128 ? -20.432 -3.096 23.845 1.00 91.12 128 ASP A CA 1
ATOM 980 C C . ASP A 1 128 ? -20.150 -3.627 25.267 1.00 91.12 128 ASP A C 1
ATOM 982 O O . ASP A 1 128 ? -20.998 -3.552 26.157 1.00 91.12 128 ASP A O 1
ATOM 986 N N . GLU A 1 129 ? -18.912 -4.056 25.535 1.00 89.50 129 GLU A N 1
ATOM 987 C CA . GLU A 1 129 ? -18.432 -4.452 26.871 1.00 89.50 129 GLU A CA 1
ATOM 988 C C . GLU A 1 129 ? -18.285 -3.256 27.840 1.00 89.50 129 GLU A C 1
ATOM 990 O O . GLU A 1 129 ? -17.995 -3.447 29.025 1.00 89.50 129 GLU A O 1
ATOM 995 N N . LYS A 1 130 ? -18.492 -2.021 27.357 1.00 90.69 130 LYS A N 1
ATOM 996 C CA . LYS A 1 130 ? -18.285 -0.752 28.075 1.00 90.69 130 LYS A CA 1
ATOM 997 C C . LYS A 1 130 ? -16.869 -0.609 28.650 1.00 90.69 130 LYS A C 1
ATOM 999 O O . LYS A 1 130 ? -16.672 -0.056 29.736 1.00 90.69 130 LYS A O 1
ATOM 1004 N N . ILE A 1 131 ? -15.868 -1.100 27.924 1.00 88.56 131 ILE A N 1
ATOM 1005 C CA . ILE A 1 131 ? -14.450 -0.975 28.271 1.00 88.56 131 ILE A CA 1
ATOM 1006 C C . ILE A 1 131 ? -13.862 0.175 27.471 1.00 88.56 131 ILE A C 1
ATOM 1008 O O . ILE A 1 131 ? -13.753 0.084 26.255 1.00 88.56 131 ILE A O 1
ATOM 1012 N N . LEU A 1 132 ? -13.448 1.234 28.162 1.00 90.62 132 LEU A N 1
ATOM 1013 C CA . LEU A 1 132 ? -12.843 2.440 27.595 1.00 90.62 132 LEU A CA 1
ATOM 1014 C C . LEU A 1 132 ? -13.599 2.956 26.354 1.00 90.62 132 LEU A C 1
ATOM 1016 O O . LEU A 1 132 ? -12.965 3.168 25.315 1.00 90.62 132 LEU A O 1
ATOM 1020 N N . PRO A 1 133 ? -14.935 3.138 26.434 1.00 91.69 133 PRO A N 1
ATOM 1021 C CA . PRO A 1 133 ? -15.776 3.400 25.266 1.00 91.69 133 PRO A CA 1
ATOM 1022 C C . PRO A 1 133 ? -15.263 4.586 24.445 1.00 91.69 133 PRO A C 1
ATOM 1024 O O . PRO A 1 133 ? -15.031 4.425 23.254 1.00 91.69 133 PRO A O 1
ATOM 1027 N N . ASP A 1 134 ? -14.919 5.710 25.079 1.00 93.12 134 ASP A N 1
ATOM 1028 C CA . ASP A 1 134 ? -14.392 6.899 24.391 1.00 93.12 134 ASP A CA 1
ATOM 1029 C C . ASP A 1 134 ? -13.100 6.621 23.594 1.00 93.12 134 ASP A C 1
ATOM 1031 O O . ASP A 1 134 ? -12.877 7.170 22.511 1.00 93.12 134 ASP A O 1
ATOM 1035 N N . ILE A 1 135 ? -12.216 5.760 24.113 1.00 92.06 135 ILE A N 1
ATOM 1036 C CA . ILE A 1 135 ? -10.962 5.392 23.437 1.00 92.06 135 ILE A CA 1
ATOM 1037 C C . ILE A 1 135 ? -11.270 4.519 22.222 1.00 92.06 135 ILE A C 1
ATOM 1039 O O . ILE A 1 135 ? -10.737 4.760 21.133 1.00 92.06 135 ILE A O 1
ATOM 1043 N N . PHE A 1 136 ? -12.134 3.518 22.390 1.00 93.19 136 PHE A N 1
ATOM 1044 C CA . PHE A 1 136 ? -12.477 2.596 21.312 1.00 93.19 136 PHE A CA 1
ATOM 1045 C C . PHE A 1 136 ? -13.412 3.210 20.268 1.00 93.19 136 PHE A C 1
ATOM 1047 O O . PHE A 1 136 ? -13.306 2.841 19.104 1.00 93.19 136 PHE A O 1
ATOM 1054 N N . GLU A 1 137 ? -14.237 4.198 20.611 1.00 95.50 137 GLU A N 1
ATOM 1055 C CA . GLU A 1 137 ? -15.008 4.999 19.652 1.00 95.50 137 GLU A CA 1
ATOM 1056 C C . GLU A 1 137 ? -14.091 5.849 18.768 1.00 95.50 137 GLU A C 1
ATOM 1058 O O . GLU A 1 137 ? -14.220 5.853 17.539 1.00 95.50 137 GLU A O 1
ATOM 1063 N N . ASN A 1 138 ? -13.104 6.521 19.369 1.00 94.69 138 ASN A N 1
ATOM 1064 C CA . ASN A 1 138 ? -12.106 7.281 18.615 1.00 94.69 138 ASN A CA 1
ATOM 1065 C C . ASN A 1 138 ? -11.285 6.371 17.690 1.00 94.69 138 ASN A C 1
ATOM 1067 O O . ASN A 1 138 ? -11.074 6.694 16.516 1.00 94.69 138 ASN A O 1
ATOM 1071 N N . ARG A 1 139 ? -10.859 5.209 18.195 1.00 93.69 139 ARG A N 1
ATOM 1072 C CA . ARG A 1 139 ? -10.129 4.206 17.410 1.00 93.69 139 ARG A CA 1
ATOM 1073 C C . ARG A 1 139 ? -10.999 3.609 16.296 1.00 93.69 139 ARG A C 1
ATOM 1075 O O . ARG A 1 139 ? -10.523 3.482 15.169 1.00 93.69 139 ARG A O 1
ATOM 1082 N N . LEU A 1 140 ? -12.275 3.328 16.562 1.00 95.19 140 LEU A N 1
ATOM 1083 C CA . LEU A 1 140 ? -13.243 2.870 15.562 1.00 95.19 140 LEU A CA 1
ATOM 1084 C C . LEU A 1 140 ? -13.367 3.878 14.418 1.00 95.19 140 LEU A C 1
ATOM 1086 O O . LEU A 1 140 ? -13.273 3.493 13.255 1.00 95.19 140 LEU A O 1
ATOM 1090 N N . LYS A 1 141 ? -13.519 5.168 14.735 1.00 96.69 141 LYS A N 1
ATOM 1091 C CA . LYS A 1 141 ? -13.597 6.234 13.729 1.00 96.69 141 LYS A CA 1
ATOM 1092 C C . LYS A 1 141 ? -12.346 6.278 12.849 1.00 96.69 141 LYS A C 1
ATOM 1094 O O . LYS A 1 141 ? -12.461 6.411 11.633 1.00 96.69 141 LYS A O 1
ATOM 1099 N N . MET A 1 142 ? -11.162 6.144 13.447 1.00 95.69 142 MET A N 1
ATOM 1100 C CA . MET A 1 142 ? -9.898 6.078 12.710 1.00 95.69 142 MET A CA 1
ATOM 1101 C C . MET A 1 142 ? -9.872 4.881 11.748 1.00 95.69 142 MET A C 1
ATOM 1103 O O . MET A 1 142 ? -9.600 5.061 10.562 1.00 95.69 142 MET A O 1
ATOM 1107 N N . TYR A 1 143 ? -10.203 3.674 12.213 1.00 94.94 143 TYR A N 1
ATOM 1108 C CA . TYR A 1 143 ? -10.197 2.492 11.345 1.00 94.94 143 TYR A CA 1
ATOM 1109 C C . TYR A 1 143 ? -11.284 2.527 10.269 1.00 94.94 143 TYR A C 1
ATOM 1111 O O . TYR A 1 143 ? -11.034 2.104 9.145 1.00 94.94 143 TYR A O 1
ATOM 1119 N N . GLN A 1 144 ? -12.454 3.103 10.549 1.00 95.50 144 GLN A N 1
ATOM 1120 C CA . GLN A 1 144 ? -13.476 3.350 9.527 1.00 95.50 144 GLN A CA 1
ATOM 1121 C C . GLN A 1 144 ? -12.968 4.292 8.428 1.00 95.50 144 GLN A C 1
ATOM 1123 O O . GLN A 1 144 ? -13.209 4.039 7.249 1.00 95.50 144 GLN A O 1
ATOM 1128 N N . GLN A 1 145 ? -12.222 5.345 8.783 1.00 95.56 145 GLN A N 1
ATOM 1129 C CA . GLN A 1 145 ? -11.585 6.230 7.801 1.00 95.56 145 GLN A CA 1
ATOM 1130 C C . GLN A 1 145 ? -10.513 5.503 6.982 1.00 95.56 145 GLN A C 1
ATOM 1132 O O . GLN A 1 145 ? -10.441 5.695 5.768 1.00 95.56 145 GLN A O 1
ATOM 1137 N N . ILE A 1 146 ? -9.703 4.653 7.622 1.00 92.69 146 ILE A N 1
ATOM 1138 C CA . ILE A 1 146 ? -8.714 3.817 6.928 1.00 92.69 146 ILE A CA 1
ATOM 1139 C C . ILE A 1 146 ? -9.424 2.886 5.942 1.00 92.69 146 ILE A C 1
ATOM 1141 O O . ILE A 1 146 ? -9.070 2.880 4.766 1.00 92.69 146 ILE A O 1
ATOM 1145 N N . LYS A 1 147 ? -10.464 2.171 6.381 1.00 93.31 147 LYS A N 1
ATOM 1146 C CA . LYS A 1 147 ? -11.248 1.266 5.534 1.00 93.31 147 LYS A CA 1
ATOM 1147 C C . LYS A 1 147 ? -11.884 1.994 4.355 1.00 93.31 147 LYS A C 1
ATOM 1149 O O . LYS A 1 147 ? -11.794 1.521 3.226 1.00 93.31 147 LYS A O 1
ATOM 1154 N N . GLN A 1 148 ? -12.469 3.170 4.586 1.00 93.94 148 GLN A N 1
ATOM 1155 C CA . GLN A 1 148 ? -13.025 3.977 3.502 1.00 93.94 148 GLN A CA 1
ATOM 1156 C C . GLN A 1 148 ? -11.941 4.367 2.494 1.00 93.94 148 GLN A C 1
ATOM 1158 O O . GLN A 1 148 ? -12.137 4.206 1.296 1.00 93.94 148 GLN A O 1
ATOM 1163 N N . LYS A 1 149 ? -10.762 4.784 2.966 1.00 92.94 149 LYS A N 1
ATOM 1164 C CA . LYS A 1 149 ? -9.628 5.086 2.088 1.00 92.94 149 LYS A CA 1
ATOM 1165 C C . LYS A 1 149 ? -9.174 3.863 1.282 1.00 92.94 149 LYS A C 1
ATOM 1167 O O . LYS A 1 149 ? -8.838 4.019 0.112 1.00 92.94 149 LYS A O 1
ATOM 1172 N N . GLN A 1 150 ? -9.160 2.666 1.874 1.00 92.12 150 GLN A N 1
ATOM 1173 C CA . GLN A 1 150 ? -8.845 1.427 1.149 1.00 92.12 150 GLN A CA 1
ATOM 1174 C C . GLN A 1 150 ? -9.864 1.169 0.032 1.00 92.12 150 GLN A C 1
ATOM 1176 O O . GLN A 1 150 ? -9.469 0.916 -1.105 1.00 92.12 150 GLN A O 1
ATOM 1181 N N . ILE A 1 151 ? -11.158 1.312 0.332 1.00 91.38 151 ILE A N 1
ATOM 1182 C CA . ILE A 1 151 ? -12.248 1.179 -0.646 1.00 91.38 151 ILE A CA 1
ATOM 1183 C C . ILE A 1 151 ? -12.099 2.212 -1.768 1.00 91.38 151 ILE A C 1
ATOM 1185 O O . ILE A 1 151 ? -12.161 1.855 -2.942 1.00 91.38 151 ILE A O 1
ATOM 1189 N N . ASP A 1 152 ? -11.849 3.475 -1.429 1.00 93.69 152 ASP A N 1
ATOM 1190 C CA . ASP A 1 152 ? -11.671 4.550 -2.408 1.00 93.69 152 ASP A CA 1
ATOM 1191 C C . ASP A 1 152 ? -10.462 4.285 -3.319 1.00 93.69 152 ASP A C 1
ATOM 1193 O O . ASP A 1 152 ? -10.522 4.528 -4.524 1.00 93.69 152 ASP A O 1
ATOM 1197 N N . MET A 1 153 ? -9.369 3.753 -2.761 1.00 92.94 153 MET A N 1
ATOM 1198 C CA . MET A 1 153 ? -8.183 3.367 -3.527 1.00 92.94 153 MET A CA 1
ATOM 1199 C C . MET A 1 153 ? -8.481 2.222 -4.497 1.00 92.94 153 MET A C 1
ATOM 1201 O O . MET A 1 153 ? -8.116 2.336 -5.668 1.00 92.94 153 MET A O 1
ATOM 1205 N N . ILE A 1 154 ? -9.164 1.169 -4.037 1.00 91.88 154 ILE A N 1
ATOM 1206 C CA . ILE A 1 154 ? -9.574 0.027 -4.870 1.00 91.88 154 ILE A CA 1
ATOM 1207 C C . ILE A 1 154 ? -10.475 0.508 -6.011 1.00 91.88 154 ILE A C 1
ATOM 1209 O O . ILE A 1 154 ? -10.190 0.236 -7.170 1.00 91.88 154 ILE A O 1
ATOM 1213 N N . ASN A 1 155 ? -11.488 1.320 -5.701 1.00 93.06 155 ASN A N 1
ATOM 1214 C CA . ASN A 1 155 ? -12.423 1.863 -6.690 1.00 93.06 155 ASN A CA 1
ATOM 1215 C C . ASN A 1 155 ? -11.766 2.828 -7.695 1.00 93.06 155 ASN A C 1
ATOM 1217 O O . ASN A 1 155 ? -12.359 3.149 -8.723 1.00 93.06 155 ASN A O 1
ATOM 1221 N N . SER A 1 156 ? -10.567 3.338 -7.393 1.00 93.50 156 SER A N 1
ATOM 1222 C CA . SER A 1 156 ? -9.822 4.233 -8.286 1.00 93.50 156 SER A CA 1
ATOM 1223 C C . SER A 1 156 ? -8.987 3.501 -9.341 1.00 93.50 156 SER A C 1
ATOM 1225 O O . SER A 1 156 ? -8.353 4.157 -10.172 1.00 93.50 156 SER A O 1
ATOM 1227 N N . GLU A 1 157 ? -8.944 2.170 -9.289 1.00 95.12 157 GLU A N 1
ATOM 1228 C CA . GLU A 1 157 ? -8.141 1.320 -10.162 1.00 95.12 157 GLU A CA 1
ATOM 1229 C C . GLU A 1 157 ? -9.004 0.233 -10.835 1.00 95.12 157 GLU A C 1
ATOM 1231 O O . GLU A 1 157 ? -10.137 0.003 -10.418 1.00 95.12 157 GLU A O 1
ATOM 1236 N N . PRO A 1 158 ? -8.512 -0.413 -11.910 1.00 92.56 158 PRO A N 1
ATOM 1237 C CA . PRO A 1 158 ? -9.216 -1.524 -12.547 1.00 92.56 158 PRO A CA 1
ATOM 1238 C C . PRO A 1 158 ? -9.463 -2.708 -11.603 1.00 92.56 158 PRO A C 1
ATOM 1240 O O . PRO A 1 158 ? -8.639 -3.011 -10.737 1.00 92.56 158 PRO A O 1
ATOM 1243 N N . ASP A 1 159 ? -10.563 -3.424 -11.839 1.00 90.25 159 ASP A N 1
ATOM 1244 C CA . ASP A 1 159 ? -10.893 -4.645 -11.104 1.00 90.25 159 ASP A CA 1
ATOM 1245 C C . ASP A 1 159 ? -9.820 -5.733 -11.288 1.00 90.25 159 ASP A C 1
ATOM 1247 O O . ASP A 1 159 ? -9.196 -5.859 -12.344 1.00 90.25 159 ASP A O 1
ATOM 1251 N N . GLY A 1 160 ? -9.646 -6.572 -10.264 1.00 88.62 160 GLY A N 1
ATOM 1252 C CA . GLY A 1 160 ? -8.758 -7.741 -10.311 1.00 88.62 160 GLY A CA 1
ATOM 1253 C C . GLY A 1 160 ? -7.307 -7.481 -9.899 1.00 88.62 160 GLY A C 1
ATOM 1254 O O . GLY A 1 160 ? -6.506 -8.416 -9.900 1.00 88.62 160 GLY A O 1
ATOM 1255 N N . LEU A 1 161 ? -6.960 -6.253 -9.506 1.00 91.38 161 LEU A N 1
ATOM 1256 C CA . LEU A 1 161 ? -5.651 -5.947 -8.927 1.00 91.38 161 LEU A CA 1
ATOM 1257 C C . LEU A 1 161 ? -5.559 -6.403 -7.465 1.00 91.38 161 LEU A C 1
ATOM 1259 O O . LEU A 1 161 ? -6.527 -6.315 -6.709 1.00 91.38 161 LEU A O 1
ATOM 1263 N N . SER A 1 162 ? -4.374 -6.862 -7.053 1.00 91.56 162 SER A N 1
ATOM 1264 C CA . SER A 1 162 ? -4.114 -7.175 -5.646 1.00 91.56 162 SER A CA 1
ATOM 1265 C C . SER A 1 162 ? -4.022 -5.897 -4.807 1.00 91.56 162 SER A C 1
ATOM 1267 O O . SER A 1 162 ? -3.716 -4.814 -5.319 1.00 91.56 162 SER A O 1
ATOM 1269 N N . TRP A 1 163 ? -4.258 -6.016 -3.499 1.00 89.12 163 TRP A N 1
ATOM 1270 C CA . TRP A 1 163 ? -4.195 -4.875 -2.585 1.00 89.12 163 TRP A CA 1
ATOM 1271 C C . TRP A 1 163 ? -2.813 -4.203 -2.590 1.00 89.12 163 TRP A C 1
ATOM 1273 O O . TRP A 1 163 ? -2.719 -2.975 -2.606 1.00 89.12 163 TRP A O 1
ATOM 1283 N N . GLU A 1 164 ? -1.739 -4.987 -2.681 1.00 91.06 164 GLU A N 1
ATOM 1284 C CA . GLU A 1 164 ? -0.358 -4.499 -2.749 1.00 91.06 164 GLU A CA 1
ATOM 1285 C C . GLU A 1 164 ? -0.126 -3.652 -4.004 1.00 91.06 164 GLU A C 1
ATOM 1287 O O . GLU A 1 164 ? 0.495 -2.588 -3.939 1.00 91.06 164 GLU A O 1
ATOM 1292 N N . VAL A 1 165 ? -0.674 -4.085 -5.145 1.00 93.25 165 VAL A N 1
ATOM 1293 C CA . VAL A 1 165 ? -0.605 -3.327 -6.399 1.00 93.25 165 VAL A CA 1
ATOM 1294 C C . VAL A 1 165 ? -1.375 -2.014 -6.270 1.00 93.25 165 VAL A C 1
ATOM 1296 O O . VAL A 1 165 ? -0.851 -0.964 -6.641 1.00 93.25 165 VAL A O 1
ATOM 1299 N N . VAL A 1 166 ? -2.575 -2.029 -5.685 1.00 94.19 166 VAL A N 1
ATOM 1300 C CA . VAL A 1 166 ? -3.374 -0.812 -5.451 1.00 94.19 166 VAL A CA 1
ATOM 1301 C C . VAL A 1 166 ? -2.633 0.176 -4.538 1.00 94.19 166 VAL A C 1
ATOM 1303 O O . VAL A 1 166 ? -2.538 1.367 -4.850 1.00 94.19 166 VAL A O 1
ATOM 1306 N N . GLN A 1 167 ? -2.034 -0.302 -3.442 1.00 92.56 167 GLN A N 1
ATOM 1307 C CA . GLN A 1 167 ? -1.204 0.522 -2.555 1.00 92.56 167 GLN A CA 1
ATOM 1308 C C . GLN A 1 167 ? 0.009 1.110 -3.276 1.00 92.56 167 GLN A C 1
ATOM 1310 O O . GLN A 1 167 ? 0.360 2.286 -3.086 1.00 92.56 167 GLN A O 1
ATOM 1315 N N . ARG A 1 168 ? 0.654 0.307 -4.124 1.00 94.62 168 ARG A N 1
ATOM 1316 C CA . ARG A 1 168 ? 1.798 0.763 -4.902 1.00 94.62 168 ARG A CA 1
ATOM 1317 C C . ARG A 1 168 ? 1.394 1.817 -5.927 1.00 94.62 168 ARG A C 1
ATOM 1319 O O . ARG A 1 168 ? 2.087 2.826 -6.043 1.00 94.62 168 ARG A O 1
ATOM 1326 N N . LEU A 1 169 ? 0.268 1.638 -6.612 1.00 95.88 169 LEU A N 1
ATOM 1327 C CA . LEU A 1 169 ? -0.274 2.606 -7.566 1.00 95.88 169 LEU A CA 1
ATOM 1328 C C . LEU A 1 169 ? -0.597 3.949 -6.897 1.00 95.88 169 LEU A C 1
ATOM 1330 O O . LEU A 1 169 ? -0.222 4.988 -7.440 1.00 95.88 169 LEU A O 1
ATOM 1334 N N . ASP A 1 170 ? -1.199 3.962 -5.702 1.00 94.75 170 ASP A N 1
ATOM 1335 C CA . ASP A 1 170 ? -1.398 5.206 -4.933 1.00 94.75 170 ASP A CA 1
ATOM 1336 C C . ASP A 1 170 ? -0.063 5.874 -4.572 1.00 94.75 170 ASP A C 1
ATOM 1338 O O . ASP A 1 170 ? 0.100 7.087 -4.728 1.00 94.75 170 ASP A O 1
ATOM 1342 N N . SER A 1 171 ? 0.935 5.087 -4.166 1.00 93.94 171 SER A N 1
ATOM 1343 C CA . SER A 1 171 ? 2.280 5.603 -3.881 1.00 93.94 171 SER A CA 1
ATOM 1344 C C . SER A 1 171 ? 2.931 6.223 -5.124 1.00 93.94 171 SER A C 1
ATOM 1346 O O . SER A 1 171 ? 3.486 7.318 -5.045 1.00 93.94 171 SER A O 1
ATOM 1348 N N . LEU A 1 172 ? 2.817 5.574 -6.286 1.00 95.06 172 LEU A N 1
ATOM 1349 C CA . LEU A 1 172 ? 3.336 6.073 -7.564 1.00 95.06 172 LEU A CA 1
ATOM 1350 C C . LEU A 1 172 ? 2.608 7.343 -8.029 1.00 95.06 172 LEU A C 1
ATOM 1352 O O . LEU A 1 172 ? 3.270 8.273 -8.487 1.00 95.06 172 LEU A O 1
ATOM 1356 N N . LYS A 1 173 ? 1.285 7.450 -7.831 1.00 95.50 173 LYS A N 1
ATOM 1357 C CA . LYS A 1 173 ? 0.525 8.695 -8.076 1.00 95.50 173 LYS A CA 1
ATOM 1358 C C . LYS A 1 173 ? 1.064 9.856 -7.236 1.00 95.50 173 LYS A C 1
ATOM 1360 O O . LYS A 1 173 ? 1.204 10.968 -7.742 1.00 95.50 173 LYS A O 1
ATOM 1365 N N . ARG A 1 174 ? 1.387 9.610 -5.960 1.00 93.62 174 ARG A N 1
ATOM 1366 C CA . ARG A 1 174 ? 1.975 10.629 -5.071 1.00 93.62 174 ARG A CA 1
ATOM 1367 C C . ARG A 1 174 ? 3.371 11.033 -5.523 1.00 93.62 174 ARG A C 1
ATOM 1369 O O . ARG A 1 174 ? 3.643 12.226 -5.584 1.00 93.62 174 ARG A O 1
ATOM 1376 N N . VAL A 1 175 ? 4.215 10.066 -5.888 1.00 92.56 175 VAL A N 1
ATOM 1377 C CA . VAL A 1 175 ? 5.549 10.336 -6.449 1.00 92.56 175 VAL A CA 1
ATOM 1378 C C . VAL A 1 175 ? 5.440 11.191 -7.711 1.00 92.56 175 VAL A C 1
ATOM 1380 O O . VAL A 1 175 ? 6.118 12.210 -7.809 1.00 92.56 175 VAL A O 1
ATOM 1383 N N . GLN A 1 176 ? 4.553 10.826 -8.642 1.00 93.56 176 GLN A N 1
ATOM 1384 C CA . GLN A 1 176 ? 4.323 11.599 -9.861 1.00 93.56 176 GLN A CA 1
ATOM 1385 C C . GLN A 1 176 ? 3.912 13.039 -9.534 1.00 93.56 176 GLN A C 1
ATOM 1387 O O . GLN A 1 176 ? 4.509 13.978 -10.053 1.00 93.56 176 GLN A O 1
ATOM 1392 N N . LYS A 1 177 ? 2.941 13.216 -8.629 1.00 93.69 177 LYS A N 1
ATOM 1393 C CA . LYS A 1 177 ? 2.490 14.541 -8.193 1.00 93.69 177 LYS A CA 1
ATOM 1394 C C . LYS A 1 177 ? 3.629 15.360 -7.575 1.00 93.69 177 LYS A C 1
ATOM 1396 O O . LYS A 1 177 ? 3.762 16.537 -7.885 1.00 93.69 177 LYS A O 1
ATOM 1401 N N . SER A 1 178 ? 4.476 14.747 -6.746 1.00 90.88 178 SER A N 1
ATOM 1402 C CA . SER A 1 178 ? 5.642 15.426 -6.170 1.00 90.88 178 SER A CA 1
ATOM 1403 C C . SER A 1 178 ? 6.654 15.859 -7.232 1.00 90.88 178 SER A C 1
ATOM 1405 O O . SER A 1 178 ? 7.206 16.950 -7.120 1.00 90.88 178 SER A O 1
ATOM 1407 N N . PHE A 1 179 ? 6.878 15.054 -8.274 1.00 91.00 179 PHE A N 1
ATOM 1408 C CA . PHE A 1 179 ? 7.729 15.452 -9.398 1.00 91.00 179 PHE A CA 1
ATOM 1409 C C . PHE A 1 179 ? 7.136 16.614 -10.197 1.00 91.00 179 PHE A C 1
ATOM 1411 O O . PHE A 1 179 ? 7.873 17.540 -10.542 1.00 91.00 179 PHE A O 1
ATOM 1418 N N . ASP A 1 180 ? 5.823 16.597 -10.438 1.00 88.88 180 ASP A N 1
ATOM 1419 C CA . ASP A 1 180 ? 5.115 17.676 -11.133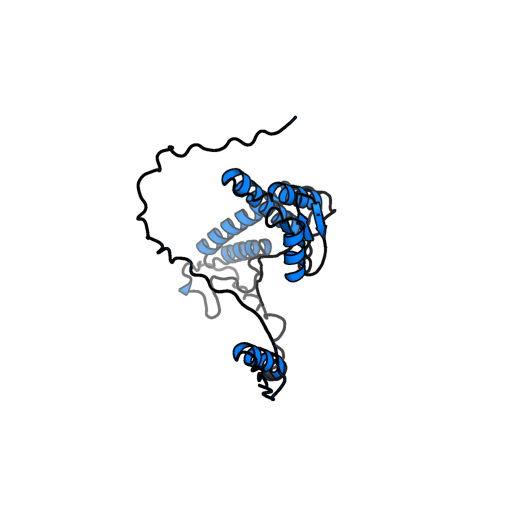 1.00 88.88 180 ASP A CA 1
ATOM 1420 C C . ASP A 1 180 ? 5.166 18.999 -10.333 1.00 88.88 180 ASP A C 1
ATOM 1422 O O . ASP A 1 180 ? 5.326 20.068 -10.919 1.00 88.88 180 ASP A O 1
ATOM 1426 N N . GLU A 1 181 ? 5.082 18.942 -8.998 1.00 91.06 181 GLU A N 1
ATOM 1427 C CA . GLU A 1 181 ? 5.112 20.122 -8.116 1.00 91.06 181 GLU A CA 1
ATOM 1428 C C . GLU A 1 181 ? 6.524 20.690 -7.891 1.00 91.06 181 GLU A C 1
ATOM 1430 O O . GLU A 1 181 ? 6.707 21.908 -7.873 1.00 91.06 181 GLU A O 1
ATOM 1435 N N . LEU A 1 182 ? 7.527 19.828 -7.696 1.00 88.12 182 LEU A N 1
ATOM 1436 C CA . LEU A 1 182 ? 8.887 20.241 -7.320 1.00 88.12 182 LEU A CA 1
ATOM 1437 C C . LEU A 1 182 ? 9.820 20.440 -8.523 1.00 88.12 182 LEU A C 1
ATOM 1439 O O . LEU A 1 182 ? 10.901 21.009 -8.366 1.00 88.12 182 LEU A O 1
ATOM 1443 N N . GLY A 1 183 ? 9.452 19.939 -9.707 1.00 80.75 183 GLY A N 1
ATOM 1444 C CA . GLY A 1 183 ? 10.286 19.999 -10.913 1.00 80.75 183 GLY A CA 1
ATOM 1445 C C . GLY A 1 183 ? 11.601 19.212 -10.809 1.00 80.75 183 GLY A C 1
ATOM 1446 O O . GLY A 1 183 ? 12.508 19.412 -11.616 1.00 80.75 183 GLY A O 1
ATOM 1447 N N . ASN A 1 184 ? 11.729 18.325 -9.818 1.00 77.44 184 ASN A N 1
ATOM 1448 C CA . ASN A 1 184 ? 12.946 17.575 -9.487 1.00 77.44 184 ASN A CA 1
ATOM 1449 C C . ASN A 1 184 ? 12.907 16.109 -9.956 1.00 77.44 184 ASN A C 1
ATOM 1451 O O . ASN A 1 184 ? 13.594 15.260 -9.396 1.00 77.44 184 ASN A O 1
ATOM 1455 N N . ASP A 1 185 ? 12.131 15.823 -11.002 1.00 80.25 185 ASP A N 1
ATOM 1456 C CA . ASP A 1 185 ? 11.888 14.479 -11.535 1.00 80.25 185 ASP A CA 1
ATOM 1457 C C . ASP A 1 185 ? 13.166 13.665 -11.814 1.00 80.25 185 ASP A C 1
ATOM 1459 O O . ASP A 1 185 ? 13.211 12.444 -11.656 1.00 80.25 185 ASP A O 1
ATOM 1463 N N . SER A 1 186 ? 14.245 14.332 -12.234 1.00 79.75 186 SER A N 1
ATOM 1464 C CA . SER A 1 186 ? 15.471 13.685 -12.726 1.00 79.75 186 SER A CA 1
ATOM 1465 C C . SER A 1 186 ? 15.215 12.658 -13.848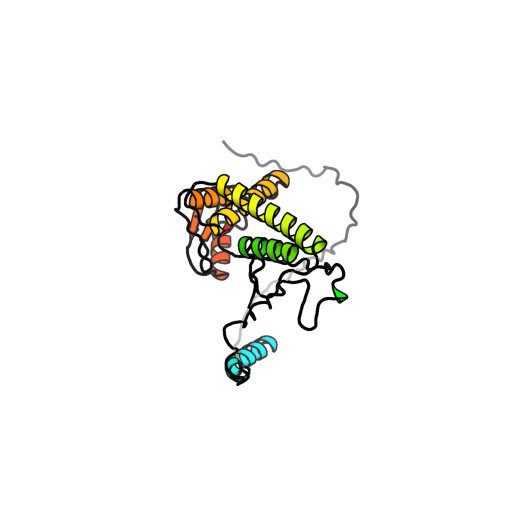 1.00 79.75 186 SER A C 1
ATOM 1467 O O . SER A 1 186 ? 16.017 11.749 -14.045 1.00 79.75 186 SER A O 1
ATOM 1469 N N . GLY A 1 187 ? 14.119 12.812 -14.605 1.00 83.81 187 GLY A N 1
ATOM 1470 C CA . GLY A 1 187 ? 13.745 11.954 -15.733 1.00 83.81 187 GLY A CA 1
ATOM 1471 C C . GLY A 1 187 ? 12.992 10.671 -15.362 1.00 83.81 187 GLY A C 1
ATOM 1472 O O . GLY A 1 187 ? 12.986 9.735 -16.160 1.00 83.81 187 GLY A O 1
ATOM 1473 N N . ASN A 1 188 ? 12.383 10.587 -14.175 1.00 90.12 188 ASN A N 1
ATOM 1474 C CA . ASN A 1 188 ? 11.663 9.407 -13.694 1.00 90.12 188 ASN A CA 1
ATOM 1475 C C . ASN A 1 188 ? 10.154 9.409 -13.982 1.00 90.12 188 ASN A C 1
ATOM 1477 O O . ASN A 1 188 ? 9.542 8.346 -13.901 1.00 90.12 188 ASN A O 1
ATOM 1481 N N . ILE A 1 189 ? 9.542 10.524 -14.388 1.00 92.94 189 ILE A N 1
ATOM 1482 C CA . ILE A 1 189 ? 8.121 10.607 -14.753 1.00 92.94 189 ILE A CA 1
ATOM 1483 C C . ILE A 1 189 ? 7.782 9.562 -15.828 1.00 92.94 189 ILE A C 1
ATOM 1485 O O . ILE A 1 189 ? 6.768 8.875 -15.675 1.00 92.94 189 ILE A O 1
ATOM 1489 N N . PRO A 1 190 ? 8.600 9.369 -16.887 1.00 94.25 190 PRO A N 1
ATOM 1490 C CA . PRO A 1 190 ? 8.381 8.288 -17.842 1.00 94.25 190 PRO A CA 1
ATOM 1491 C C . PRO A 1 190 ? 8.387 6.898 -17.192 1.00 94.25 190 PRO A C 1
ATOM 1493 O O . PRO A 1 190 ? 7.529 6.084 -17.524 1.00 94.25 190 PRO A O 1
ATOM 1496 N N . ASN A 1 191 ? 9.303 6.631 -16.250 1.00 95.06 191 ASN A N 1
ATOM 1497 C CA . ASN A 1 191 ? 9.376 5.352 -15.532 1.00 95.06 191 ASN A CA 1
ATOM 1498 C C . ASN A 1 191 ? 8.119 5.122 -14.693 1.00 95.06 191 ASN A C 1
ATOM 1500 O O . ASN A 1 191 ? 7.475 4.088 -14.829 1.00 95.06 191 ASN A O 1
ATOM 1504 N N . VAL A 1 192 ? 7.731 6.110 -13.882 1.00 95.38 192 VAL A N 1
ATOM 1505 C CA . VAL A 1 192 ? 6.544 6.042 -13.017 1.00 95.38 192 VAL A CA 1
ATOM 1506 C C . VAL A 1 192 ? 5.293 5.748 -13.844 1.00 95.38 192 VAL A C 1
ATOM 1508 O O . VAL A 1 192 ? 4.543 4.828 -13.523 1.00 95.38 192 VAL A O 1
ATOM 1511 N N . LYS A 1 193 ? 5.098 6.463 -14.959 1.00 96.25 193 LYS A N 1
ATOM 1512 C CA . LYS A 1 193 ? 3.965 6.233 -15.868 1.00 96.25 193 LYS A CA 1
ATOM 1513 C C . LYS A 1 193 ? 3.984 4.833 -16.482 1.00 96.25 193 LYS A C 1
ATOM 1515 O O . LYS A 1 193 ? 2.936 4.193 -16.546 1.00 96.25 193 LYS A O 1
ATOM 1520 N N . ALA A 1 194 ? 5.151 4.363 -16.923 1.00 97.25 194 ALA A N 1
ATOM 1521 C CA . ALA A 1 194 ? 5.295 3.043 -17.528 1.00 97.25 194 ALA A CA 1
ATOM 1522 C C . ALA A 1 194 ? 5.022 1.913 -16.522 1.00 97.25 194 ALA A C 1
ATOM 1524 O O . ALA A 1 194 ? 4.299 0.975 -16.844 1.00 97.25 194 ALA A O 1
ATOM 1525 N N . ILE A 1 195 ? 5.511 2.044 -15.287 1.00 97.06 195 ILE A N 1
ATOM 1526 C CA . ILE A 1 195 ? 5.263 1.091 -14.196 1.00 97.06 195 ILE A CA 1
ATOM 1527 C C . ILE A 1 195 ? 3.773 1.045 -13.846 1.00 97.06 195 ILE A C 1
ATOM 1529 O O . ILE A 1 195 ? 3.190 -0.033 -13.758 1.00 97.06 195 ILE A O 1
ATOM 1533 N N . MET A 1 196 ? 3.128 2.208 -13.692 1.00 97.12 196 MET A N 1
ATOM 1534 C CA . MET A 1 196 ? 1.686 2.267 -13.426 1.00 97.12 196 MET A CA 1
ATOM 1535 C C . MET A 1 196 ? 0.871 1.602 -14.540 1.00 97.12 196 MET A C 1
ATOM 1537 O O . MET A 1 196 ? -0.105 0.912 -14.256 1.00 97.12 196 MET A O 1
ATOM 1541 N N . ALA A 1 197 ? 1.258 1.805 -15.803 1.00 97.12 197 ALA A N 1
ATOM 1542 C CA . ALA A 1 197 ? 0.611 1.152 -16.936 1.00 97.12 197 ALA A CA 1
ATOM 1543 C C . ALA A 1 197 ? 0.803 -0.372 -16.901 1.00 97.12 197 ALA A C 1
ATOM 1545 O O . ALA A 1 197 ? -0.175 -1.091 -17.074 1.00 97.12 197 ALA A O 1
ATOM 1546 N N . ALA A 1 198 ? 2.017 -0.848 -16.610 1.00 96.50 198 ALA A N 1
ATOM 1547 C CA . ALA A 1 198 ? 2.335 -2.274 -16.556 1.00 96.50 198 ALA A CA 1
ATOM 1548 C C . ALA A 1 198 ? 1.593 -3.014 -15.428 1.00 96.50 198 ALA A C 1
ATOM 1550 O O . ALA A 1 198 ? 1.136 -4.136 -15.627 1.00 96.50 198 ALA A O 1
ATOM 1551 N N . TYR A 1 199 ? 1.408 -2.388 -14.260 1.00 96.44 199 TYR A N 1
ATOM 1552 C CA . TYR A 1 199 ? 0.562 -2.962 -13.206 1.00 96.44 199 TYR A CA 1
ATOM 1553 C C . TYR A 1 199 ? -0.906 -3.055 -13.634 1.00 96.44 199 TYR A C 1
ATOM 1555 O O . TYR A 1 199 ? -1.553 -4.070 -13.405 1.00 96.44 199 TYR A O 1
ATOM 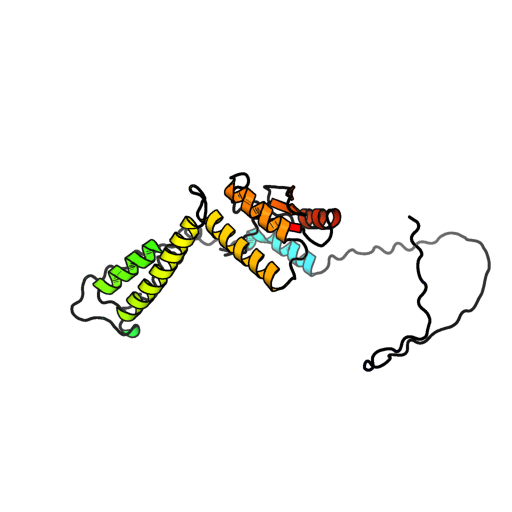1563 N N . ARG A 1 200 ? -1.437 -2.007 -14.274 1.00 96.31 200 ARG A N 1
ATOM 1564 C CA . ARG A 1 200 ? -2.841 -1.965 -14.717 1.00 96.31 200 ARG A CA 1
ATOM 1565 C C . ARG A 1 200 ? -3.142 -2.919 -15.869 1.00 96.31 200 ARG A C 1
ATOM 1567 O O . ARG A 1 200 ? -4.278 -3.367 -15.978 1.00 96.31 200 ARG A O 1
ATOM 1574 N N . SER A 1 201 ? -2.167 -3.197 -16.734 1.00 94.25 201 SER A N 1
ATOM 1575 C CA . SER A 1 201 ? -2.301 -4.194 -17.803 1.00 94.25 201 SER A CA 1
ATOM 1576 C C . SER A 1 201 ? -2.079 -5.627 -17.317 1.00 94.25 201 SER A C 1
ATOM 1578 O O . SER A 1 201 ? -2.469 -6.561 -18.012 1.00 94.25 201 SER A O 1
ATOM 1580 N N . GLY A 1 202 ? -1.466 -5.806 -16.142 1.00 91.31 202 GLY A N 1
ATOM 1581 C CA . GLY A 1 202 ? -1.044 -7.110 -15.630 1.00 91.31 202 GLY A CA 1
ATOM 1582 C C . GLY A 1 202 ? 0.303 -7.595 -16.183 1.00 91.31 202 GLY A C 1
ATOM 1583 O O . GLY A 1 202 ? 0.717 -8.706 -15.860 1.00 91.31 202 GLY A O 1
ATOM 1584 N N . ASP A 1 203 ? 1.010 -6.778 -16.972 1.00 92.81 203 ASP A N 1
ATOM 1585 C CA . ASP A 1 203 ? 2.359 -7.092 -17.476 1.00 92.81 203 ASP A CA 1
ATOM 1586 C C . ASP A 1 203 ? 3.417 -7.075 -16.363 1.00 92.81 203 ASP A C 1
ATOM 1588 O O . ASP A 1 203 ? 4.487 -7.673 -16.493 1.00 92.81 203 ASP A O 1
ATOM 1592 N N . LEU A 1 204 ? 3.124 -6.375 -15.265 1.00 93.06 204 LEU A N 1
ATOM 1593 C CA . LEU A 1 204 ? 3.930 -6.358 -14.056 1.00 93.06 204 LEU A CA 1
ATOM 1594 C C . LEU A 1 204 ? 3.119 -6.919 -12.890 1.00 93.06 204 LEU A C 1
ATOM 1596 O O . LEU A 1 204 ? 2.050 -6.413 -12.554 1.00 93.06 204 LEU A O 1
ATOM 1600 N N . VAL A 1 205 ? 3.670 -7.943 -12.245 1.00 91.19 205 VAL A N 1
ATOM 1601 C CA . VAL A 1 205 ? 3.102 -8.567 -11.049 1.00 91.19 205 VAL A CA 1
ATOM 1602 C C . VAL A 1 205 ? 3.938 -8.155 -9.846 1.00 91.19 205 VAL A C 1
ATOM 1604 O O . VAL A 1 205 ? 5.168 -8.181 -9.906 1.00 91.19 205 VAL A O 1
ATOM 1607 N N . TRP A 1 206 ? 3.275 -7.769 -8.757 1.00 90.38 206 TRP A N 1
ATOM 1608 C CA . TRP A 1 206 ? 3.960 -7.470 -7.505 1.00 90.38 206 TRP A CA 1
ATOM 1609 C C . TRP A 1 206 ? 4.499 -8.757 -6.872 1.00 90.38 206 TRP A C 1
ATOM 1611 O O . TRP A 1 206 ? 3.744 -9.693 -6.615 1.00 90.38 206 TRP A O 1
ATOM 1621 N N . ASP A 1 207 ? 5.798 -8.783 -6.586 1.00 89.25 207 ASP A N 1
ATOM 1622 C CA . ASP A 1 207 ? 6.453 -9.841 -5.822 1.00 89.25 207 ASP A CA 1
ATOM 1623 C C . ASP A 1 207 ? 7.435 -9.211 -4.833 1.00 89.25 207 ASP A C 1
ATOM 1625 O O . ASP A 1 207 ? 8.308 -8.431 -5.204 1.00 89.25 207 ASP A O 1
ATOM 1629 N N . ALA A 1 208 ? 7.305 -9.570 -3.557 1.00 86.25 208 ALA A N 1
ATOM 1630 C CA . ALA A 1 208 ? 8.117 -9.006 -2.484 1.00 86.25 208 ALA A CA 1
ATOM 1631 C C . ALA A 1 208 ? 9.604 -9.401 -2.570 1.00 86.25 208 ALA A C 1
ATOM 1633 O O . ALA A 1 208 ? 10.442 -8.780 -1.915 1.00 86.25 208 ALA A O 1
ATOM 1634 N N . ASN A 1 209 ? 9.937 -10.436 -3.348 1.00 87.50 209 ASN A N 1
ATOM 1635 C CA . ASN A 1 209 ? 11.291 -10.986 -3.441 1.00 87.50 209 ASN A CA 1
ATOM 1636 C C . ASN A 1 209 ? 12.034 -10.601 -4.724 1.00 87.50 209 ASN A C 1
ATOM 1638 O O . ASN A 1 209 ? 13.199 -10.989 -4.892 1.00 87.50 209 ASN A O 1
ATOM 1642 N N . SER A 1 210 ? 11.389 -9.860 -5.624 1.00 90.19 210 SER A N 1
ATOM 1643 C CA . SER A 1 210 ? 11.985 -9.463 -6.889 1.00 90.19 210 SER A CA 1
ATOM 1644 C C . SER A 1 210 ? 11.801 -7.984 -7.186 1.00 90.19 210 SER A C 1
ATOM 1646 O O . SER A 1 210 ? 10.915 -7.300 -6.685 1.00 90.19 210 SER A O 1
ATOM 1648 N N . VAL A 1 211 ? 12.719 -7.482 -7.999 1.00 93.69 211 VAL A N 1
ATOM 1649 C CA . VAL A 1 211 ? 12.736 -6.122 -8.497 1.00 93.69 211 VAL A CA 1
ATOM 1650 C C . VAL A 1 211 ? 12.751 -6.121 -10.013 1.00 93.69 211 VAL A C 1
ATOM 1652 O O . VAL A 1 211 ? 13.228 -7.060 -10.665 1.00 93.69 211 VAL A O 1
ATOM 1655 N N . THR A 1 212 ? 12.251 -5.027 -10.568 1.00 94.31 212 THR A N 1
ATOM 1656 C CA . THR A 1 212 ? 12.384 -4.697 -11.981 1.00 94.31 212 THR A CA 1
ATOM 1657 C C . THR A 1 212 ? 13.121 -3.376 -12.136 1.00 94.31 212 THR A C 1
ATOM 1659 O O . THR A 1 212 ? 12.943 -2.436 -11.361 1.00 94.31 212 THR A O 1
ATOM 1662 N N . TYR A 1 213 ? 13.982 -3.316 -13.142 1.00 93.75 213 TYR A N 1
ATOM 1663 C CA . TYR A 1 213 ? 14.799 -2.156 -13.456 1.00 93.75 213 TYR A CA 1
ATOM 1664 C C . TYR A 1 213 ? 14.174 -1.426 -14.633 1.00 93.75 213 TYR A C 1
ATOM 1666 O O . TYR A 1 213 ? 13.850 -2.043 -15.651 1.00 93.75 213 TYR A O 1
ATOM 1674 N N . TRP A 1 214 ? 14.025 -0.114 -14.502 1.00 94.38 214 TRP A N 1
ATOM 1675 C CA . TRP A 1 214 ? 13.383 0.734 -15.496 1.00 94.38 214 TRP A CA 1
ATOM 1676 C C . TRP A 1 214 ? 14.288 1.903 -15.855 1.00 94.38 214 TRP A C 1
ATOM 1678 O O . TRP A 1 214 ? 14.903 2.505 -14.976 1.00 94.38 214 TRP A O 1
ATOM 1688 N N . ALA A 1 215 ? 14.350 2.243 -17.139 1.00 93.50 215 ALA A N 1
ATOM 1689 C CA . ALA A 1 215 ? 14.990 3.467 -17.591 1.00 93.50 215 ALA A CA 1
ATOM 1690 C C . ALA A 1 215 ? 14.213 4.119 -18.731 1.00 93.50 215 ALA A C 1
ATOM 1692 O O . ALA A 1 215 ? 13.782 3.450 -19.674 1.00 93.50 215 ALA A O 1
ATOM 1693 N N . HIS A 1 216 ? 14.057 5.443 -18.655 1.00 91.19 216 HIS A N 1
ATOM 1694 C CA . HIS A 1 216 ? 13.405 6.267 -19.683 1.00 91.19 216 HIS A CA 1
ATOM 1695 C C . HIS A 1 216 ? 12.027 5.735 -20.133 1.00 91.19 216 HIS A C 1
ATOM 1697 O O . HIS A 1 216 ? 11.676 5.794 -21.312 1.00 91.19 216 HIS A O 1
ATOM 1703 N N . GLY A 1 217 ? 11.246 5.193 -19.195 1.00 93.31 217 GLY A N 1
ATOM 1704 C CA . GLY A 1 217 ? 9.909 4.641 -19.425 1.00 93.31 217 GLY A CA 1
ATOM 1705 C C . GLY A 1 217 ? 9.882 3.221 -19.988 1.00 93.31 217 GLY A C 1
ATOM 1706 O O . GLY A 1 217 ? 8.857 2.805 -20.524 1.00 93.31 217 GLY A O 1
ATOM 1707 N N . LYS A 1 218 ? 10.988 2.476 -19.905 1.00 93.62 218 LYS A N 1
ATOM 1708 C CA . LYS A 1 218 ? 11.085 1.096 -20.398 1.00 93.62 218 LYS A CA 1
ATOM 1709 C C . LYS A 1 218 ? 11.621 0.160 -19.328 1.00 93.62 218 LYS A C 1
ATOM 1711 O O . LYS A 1 218 ? 12.538 0.526 -18.598 1.00 93.62 218 LYS A O 1
ATOM 1716 N N . LEU A 1 219 ? 11.091 -1.058 -19.299 1.00 93.62 219 LEU A N 1
ATOM 1717 C CA . LEU A 1 219 ? 11.659 -2.163 -18.536 1.00 93.62 219 LEU A CA 1
ATOM 1718 C C . LEU A 1 219 ? 12.990 -2.573 -19.183 1.00 93.62 219 LEU A C 1
ATOM 1720 O O . LEU A 1 219 ? 13.018 -2.957 -20.352 1.00 93.62 219 LEU A O 1
ATOM 1724 N N . ILE A 1 220 ? 14.084 -2.472 -18.432 1.00 92.88 220 ILE A N 1
ATOM 1725 C CA . ILE A 1 220 ? 15.439 -2.824 -18.886 1.00 92.88 220 ILE A CA 1
ATOM 1726 C C . ILE A 1 220 ? 15.941 -4.136 -18.271 1.00 92.88 220 ILE A C 1
ATOM 1728 O O . ILE A 1 220 ? 16.865 -4.750 -18.801 1.00 92.88 220 ILE A O 1
ATOM 1732 N N . GLY A 1 221 ? 15.316 -4.613 -17.190 1.00 90.12 221 GLY A N 1
ATOM 1733 C CA . GLY A 1 221 ? 15.691 -5.876 -16.561 1.00 90.12 221 GLY A CA 1
ATOM 1734 C C . GLY A 1 221 ? 14.748 -6.333 -15.448 1.00 90.12 221 GLY A C 1
ATOM 1735 O O . GLY A 1 221 ? 14.003 -5.539 -14.883 1.00 90.12 221 GLY A O 1
ATOM 1736 N N . GLY A 1 222 ? 14.820 -7.623 -15.112 1.00 88.81 222 GLY A N 1
ATOM 1737 C CA . GLY A 1 222 ? 13.976 -8.285 -14.109 1.00 88.81 222 GLY A CA 1
ATOM 1738 C C . GLY A 1 222 ? 12.783 -9.045 -14.711 1.00 88.81 222 GLY A C 1
ATOM 1739 O O . GLY A 1 222 ? 12.684 -9.126 -15.937 1.00 88.81 222 GLY A O 1
ATOM 1740 N N . PRO A 1 223 ? 11.901 -9.630 -13.875 1.00 90.69 223 PRO A N 1
ATOM 1741 C CA . PRO A 1 223 ? 11.958 -9.673 -12.407 1.00 90.69 223 PRO A CA 1
ATOM 1742 C C . PRO A 1 223 ? 13.096 -10.568 -11.876 1.00 90.69 223 PRO A C 1
ATOM 1744 O O . PRO A 1 223 ? 13.308 -11.675 -12.37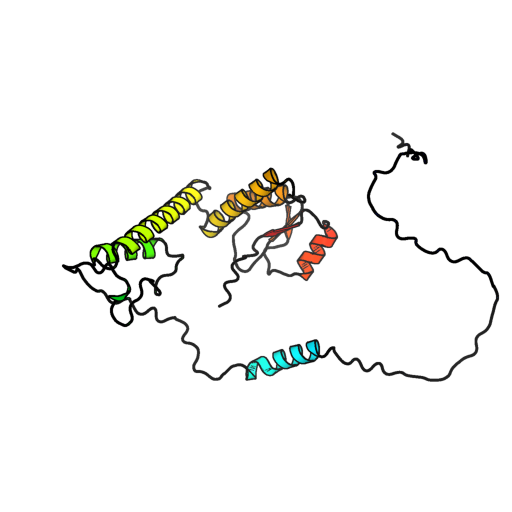1 1.00 90.69 223 PRO A O 1
ATOM 1747 N N . ARG A 1 224 ? 13.864 -10.089 -10.885 1.00 90.94 224 ARG A N 1
ATOM 1748 C CA . ARG A 1 224 ? 14.943 -10.849 -10.206 1.00 90.94 224 ARG A CA 1
ATOM 1749 C C . ARG A 1 224 ? 15.288 -10.275 -8.832 1.00 90.94 224 ARG A C 1
ATOM 1751 O O . ARG A 1 224 ? 14.794 -9.215 -8.483 1.00 90.94 224 ARG A O 1
ATOM 1758 N N . LYS A 1 225 ? 16.129 -10.953 -8.044 1.00 90.44 225 LYS A N 1
ATOM 1759 C CA . LYS A 1 225 ? 16.584 -10.427 -6.743 1.00 90.44 225 LYS A CA 1
ATOM 1760 C C . LYS A 1 225 ? 17.317 -9.096 -6.919 1.00 90.44 225 LYS A C 1
ATOM 1762 O O . LYS A 1 225 ? 18.043 -8.926 -7.890 1.00 90.44 225 LYS A O 1
ATOM 1767 N N . ASN A 1 226 ? 17.143 -8.193 -5.957 1.00 87.88 226 ASN A N 1
ATOM 1768 C CA . ASN A 1 226 ? 17.829 -6.907 -5.963 1.00 87.88 226 ASN A CA 1
ATOM 1769 C C . ASN A 1 226 ? 19.344 -7.098 -5.814 1.00 87.88 226 ASN A C 1
ATOM 1771 O O . ASN A 1 226 ? 19.804 -7.588 -4.780 1.00 87.88 226 ASN A O 1
ATOM 1775 N N . ASP A 1 227 ? 20.092 -6.682 -6.829 1.00 87.88 227 ASP A N 1
ATOM 1776 C CA . ASP A 1 227 ? 21.550 -6.657 -6.837 1.00 87.88 227 ASP A CA 1
ATOM 1777 C C . ASP A 1 227 ? 22.040 -5.215 -7.052 1.00 87.88 227 ASP A C 1
ATOM 1779 O O . ASP A 1 227 ? 21.655 -4.528 -8.006 1.00 87.88 227 ASP A O 1
ATOM 1783 N N . VAL A 1 228 ? 22.876 -4.742 -6.124 1.00 86.38 228 VAL A N 1
ATOM 1784 C CA . VAL A 1 228 ? 23.436 -3.385 -6.139 1.00 86.38 228 VAL A CA 1
ATOM 1785 C C . VAL A 1 228 ? 24.447 -3.223 -7.272 1.00 86.38 228 VAL A C 1
ATOM 1787 O O . VAL A 1 228 ? 24.483 -2.162 -7.900 1.00 86.38 228 VAL A O 1
ATOM 1790 N N . ASP A 1 229 ? 25.237 -4.256 -7.569 1.00 88.69 229 ASP A N 1
ATOM 1791 C CA . ASP A 1 229 ? 26.228 -4.206 -8.645 1.00 88.69 229 ASP A CA 1
ATOM 1792 C C . ASP A 1 229 ? 25.529 -4.138 -10.008 1.00 88.69 229 ASP A C 1
ATOM 1794 O O . ASP A 1 229 ? 25.950 -3.387 -10.894 1.00 88.69 229 ASP A O 1
ATOM 1798 N N . GLU A 1 230 ? 24.401 -4.840 -10.152 1.00 85.12 230 GLU A N 1
ATOM 1799 C CA . GLU A 1 230 ? 23.566 -4.775 -11.352 1.00 85.12 230 GLU A CA 1
ATOM 1800 C C . GLU A 1 230 ? 22.922 -3.389 -11.516 1.00 85.12 230 GLU A C 1
ATOM 1802 O O . GLU A 1 230 ? 22.980 -2.794 -12.594 1.00 85.12 230 GLU A O 1
ATOM 1807 N N . PHE A 1 231 ? 22.386 -2.811 -10.435 1.00 85.75 231 PHE A N 1
ATOM 1808 C CA . PHE A 1 231 ? 21.854 -1.445 -10.454 1.00 85.75 231 PHE A CA 1
ATOM 1809 C C . PHE A 1 231 ? 22.911 -0.406 -10.868 1.00 85.75 231 PHE A C 1
ATOM 1811 O O . PHE A 1 231 ? 22.635 0.495 -11.672 1.00 85.75 231 PHE A O 1
ATOM 1818 N N . LEU A 1 232 ? 24.134 -0.527 -10.343 1.00 86.75 232 LEU A N 1
ATOM 1819 C CA . LEU A 1 232 ? 25.250 0.350 -10.701 1.00 86.75 232 LEU A CA 1
ATOM 1820 C C . LEU A 1 232 ? 25.660 0.175 -12.167 1.00 86.75 232 LEU A C 1
ATOM 1822 O O . LEU A 1 232 ? 25.959 1.169 -12.836 1.00 86.75 232 LEU A O 1
ATOM 1826 N N . ALA A 1 233 ? 25.640 -1.055 -12.685 1.00 87.69 233 ALA A N 1
ATOM 1827 C CA . ALA A 1 233 ? 25.891 -1.328 -14.096 1.00 87.69 233 ALA A CA 1
ATOM 1828 C C . ALA A 1 233 ? 24.838 -0.657 -14.994 1.00 87.69 233 ALA A C 1
ATOM 1830 O O . ALA A 1 233 ? 25.214 0.085 -15.906 1.00 87.69 233 ALA A O 1
ATOM 1831 N N . PHE A 1 234 ? 23.545 -0.804 -14.680 1.00 85.31 234 PHE A N 1
ATOM 1832 C CA . PHE A 1 234 ? 22.463 -0.133 -15.412 1.00 85.31 234 PHE A CA 1
ATOM 1833 C C . PHE A 1 234 ? 22.576 1.393 -15.358 1.00 85.31 234 PHE A C 1
ATOM 1835 O O . PHE A 1 234 ? 22.411 2.065 -16.375 1.00 85.31 234 PHE A O 1
ATOM 1842 N N . SER A 1 235 ? 22.925 1.949 -14.196 1.00 86.12 235 SER A N 1
ATOM 1843 C CA . SER A 1 235 ? 23.133 3.394 -14.030 1.00 86.12 235 SER A CA 1
ATOM 1844 C C . SER A 1 235 ? 24.322 3.909 -14.848 1.00 86.12 235 SER A C 1
ATOM 1846 O O . SER A 1 235 ? 24.310 5.031 -15.353 1.00 86.12 235 SER A O 1
ATOM 1848 N N . LYS A 1 236 ? 25.366 3.093 -15.023 1.00 87.56 236 LYS A N 1
ATOM 1849 C CA . LYS A 1 236 ? 26.515 3.443 -15.866 1.00 87.56 236 LYS A CA 1
ATOM 1850 C C . LYS A 1 236 ? 26.169 3.417 -17.356 1.00 87.56 236 LYS A C 1
ATOM 1852 O O . LYS A 1 236 ? 26.704 4.230 -18.106 1.00 87.56 236 LYS A O 1
ATOM 1857 N N . GLU A 1 237 ? 25.303 2.499 -17.775 1.00 87.00 237 GLU A N 1
ATOM 1858 C CA . GLU A 1 237 ? 24.878 2.344 -19.170 1.00 87.00 237 GLU A CA 1
ATOM 1859 C C . GLU A 1 237 ? 23.852 3.402 -19.595 1.00 87.00 237 GLU A C 1
ATOM 1861 O O . GLU A 1 237 ? 23.997 4.024 -20.647 1.00 87.00 237 GLU A O 1
ATOM 1866 N N . HIS A 1 238 ? 22.838 3.646 -18.763 1.00 83.00 238 HIS A N 1
ATOM 1867 C CA . HIS A 1 238 ? 21.703 4.512 -19.099 1.00 83.00 238 HIS A CA 1
ATOM 1868 C C . HIS A 1 238 ? 21.822 5.944 -18.558 1.00 83.00 238 HIS A C 1
ATOM 1870 O O . HIS A 1 238 ? 20.975 6.789 -18.866 1.00 83.00 238 HIS A O 1
ATOM 1876 N N . GLY A 1 239 ? 22.898 6.227 -17.819 1.00 80.31 239 GLY A N 1
ATOM 1877 C CA . GLY A 1 239 ? 23.194 7.519 -17.210 1.00 80.31 239 GLY A CA 1
ATOM 1878 C C . GLY A 1 239 ? 22.726 7.624 -15.751 1.00 80.31 239 GLY A C 1
ATOM 1879 O O . GLY A 1 239 ? 21.924 6.820 -15.282 1.00 80.31 239 GLY A O 1
ATOM 1880 N N . PRO A 1 240 ? 23.203 8.645 -15.012 1.00 73.06 240 PRO A N 1
ATOM 1881 C CA . PRO A 1 240 ? 22.900 8.817 -13.586 1.00 73.06 240 PRO A CA 1
ATOM 1882 C C . PRO A 1 240 ? 21.461 9.288 -13.302 1.00 73.06 240 PRO A C 1
ATOM 1884 O O . PRO A 1 240 ? 21.096 9.492 -12.147 1.00 73.06 240 PRO A O 1
ATOM 1887 N N . HIS A 1 241 ? 20.660 9.520 -14.342 1.00 81.12 241 HIS A N 1
ATOM 1888 C CA . HIS A 1 241 ? 19.319 10.088 -14.267 1.00 81.12 241 HIS A CA 1
ATOM 1889 C C . HIS A 1 241 ? 18.334 9.197 -15.022 1.00 81.12 241 HIS A C 1
ATOM 1891 O O . HIS A 1 241 ? 18.690 8.590 -16.032 1.00 81.12 241 HIS A O 1
ATOM 1897 N N . GLY A 1 242 ? 17.092 9.147 -14.542 1.00 84.44 242 GLY A N 1
ATOM 1898 C CA . GLY A 1 242 ? 16.018 8.391 -15.180 1.00 84.44 242 GLY A CA 1
ATOM 1899 C C . GLY A 1 242 ? 16.153 6.873 -15.070 1.00 84.44 242 GLY A C 1
ATOM 1900 O O . GLY A 1 242 ? 15.579 6.180 -15.906 1.00 84.44 242 GLY A O 1
ATOM 1901 N N . VAL A 1 243 ? 16.879 6.358 -14.069 1.00 90.56 243 VAL A N 1
ATOM 1902 C CA . VAL A 1 243 ? 16.911 4.928 -13.713 1.00 90.56 243 VAL A CA 1
ATOM 1903 C C . VAL A 1 243 ? 16.109 4.712 -12.432 1.00 90.56 243 VAL A C 1
ATOM 1905 O O . VAL A 1 243 ? 16.302 5.420 -11.444 1.00 90.56 243 VAL A O 1
ATOM 1908 N N . TRP A 1 244 ? 15.222 3.722 -12.447 1.00 92.06 244 TRP A N 1
ATOM 1909 C CA . TRP A 1 244 ? 14.317 3.386 -11.354 1.00 92.06 244 TRP A CA 1
ATOM 1910 C C . TRP A 1 244 ? 14.383 1.894 -11.037 1.00 92.06 244 TRP A C 1
ATOM 1912 O O . TRP A 1 244 ? 14.456 1.060 -11.941 1.00 92.06 244 TRP A O 1
ATOM 1922 N N . VAL A 1 245 ? 14.316 1.557 -9.750 1.00 92.62 245 VAL A N 1
ATOM 1923 C CA . VAL A 1 245 ? 14.165 0.175 -9.281 1.00 92.62 245 VAL A CA 1
ATOM 1924 C C . VAL A 1 245 ? 12.787 0.036 -8.653 1.00 92.62 245 VAL A C 1
ATOM 1926 O O . VAL A 1 245 ? 12.475 0.679 -7.652 1.00 92.62 245 VAL A O 1
ATOM 1929 N N . GLU A 1 246 ? 11.955 -0.795 -9.261 1.00 93.75 246 GLU A N 1
ATOM 1930 C CA . GLU A 1 246 ? 10.607 -1.104 -8.801 1.00 93.75 246 GLU A CA 1
ATOM 1931 C C . GLU A 1 246 ? 10.612 -2.423 -8.023 1.00 93.75 246 GLU A C 1
ATOM 1933 O O . GLU A 1 246 ? 11.345 -3.338 -8.384 1.00 93.75 246 GLU A O 1
ATOM 1938 N N . GLY A 1 247 ? 9.816 -2.525 -6.955 1.00 86.44 247 GLY A N 1
ATOM 1939 C CA . GLY A 1 247 ? 9.800 -3.696 -6.063 1.00 86.44 247 GLY A CA 1
ATOM 1940 C C . GLY A 1 247 ? 10.704 -3.567 -4.830 1.00 86.44 247 GLY A C 1
ATOM 1941 O O . GLY A 1 247 ? 10.703 -4.439 -3.965 1.00 86.44 247 GLY A O 1
ATOM 1942 N N . VAL A 1 248 ? 11.439 -2.455 -4.679 1.00 76.25 248 VAL A N 1
ATOM 1943 C CA . VAL A 1 248 ? 12.152 -2.164 -3.425 1.00 76.25 248 VAL A CA 1
ATOM 1944 C C . VAL A 1 248 ? 11.130 -1.729 -2.376 1.00 76.25 248 VAL A C 1
ATOM 1946 O O . VAL A 1 248 ? 10.758 -0.560 -2.275 1.00 76.25 248 VAL A O 1
ATOM 1949 N N . SER A 1 249 ? 10.640 -2.692 -1.605 1.00 56.22 249 SER A N 1
ATOM 1950 C CA . SER A 1 249 ? 9.852 -2.417 -0.411 1.00 56.22 249 SER A CA 1
ATOM 1951 C C . SER A 1 249 ? 10.712 -1.636 0.589 1.00 56.22 249 SER A C 1
ATOM 1953 O O . SER A 1 249 ? 11.711 -2.141 1.095 1.00 56.22 249 SER A O 1
ATOM 1955 N N . SER A 1 250 ? 10.308 -0.408 0.924 1.00 43.81 250 SER A N 1
ATOM 1956 C CA . SER A 1 250 ? 10.816 0.309 2.103 1.00 43.81 250 SER A CA 1
ATOM 1957 C C . SER A 1 250 ? 10.320 -0.307 3.420 1.00 43.81 250 SER A C 1
ATOM 1959 O O . SER A 1 250 ? 10.727 0.122 4.497 1.00 43.81 250 SER A O 1
ATOM 1961 N N . ASN A 1 251 ? 9.472 -1.337 3.352 1.00 37.53 251 ASN A N 1
ATOM 1962 C CA . ASN A 1 251 ? 9.013 -2.118 4.491 1.00 37.53 251 ASN A CA 1
ATOM 1963 C C . ASN A 1 251 ? 10.040 -3.213 4.827 1.00 37.53 251 ASN A C 1
ATOM 1965 O O . ASN A 1 251 ? 9.730 -4.400 4.891 1.00 37.53 251 ASN A O 1
ATOM 1969 N N . THR A 1 252 ? 11.286 -2.825 5.102 1.00 32.34 252 THR A N 1
ATOM 1970 C CA . THR A 1 252 ? 12.138 -3.630 5.985 1.00 32.34 252 THR A CA 1
ATOM 1971 C C . THR A 1 252 ? 11.606 -3.500 7.413 1.00 32.34 252 THR A C 1
ATOM 1973 O O . THR A 1 252 ? 12.238 -2.870 8.259 1.00 32.34 252 THR A O 1
ATOM 1976 N N . ARG A 1 253 ? 10.454 -4.117 7.710 1.00 32.62 253 ARG A N 1
ATOM 1977 C CA . ARG A 1 253 ? 10.226 -4.640 9.061 1.00 32.62 253 ARG A CA 1
ATOM 1978 C C . ARG A 1 253 ? 11.099 -5.888 9.147 1.00 32.62 253 ARG A C 1
ATOM 1980 O O . ARG A 1 253 ? 10.696 -6.980 8.762 1.00 32.62 253 ARG A O 1
ATOM 1987 N N . LYS A 1 254 ? 12.366 -5.682 9.513 1.00 29.02 254 LYS A N 1
ATOM 1988 C CA . LYS A 1 254 ? 13.216 -6.786 9.953 1.00 29.02 254 LYS A CA 1
ATOM 1989 C C . LYS A 1 254 ? 12.540 -7.391 11.183 1.00 29.02 254 LYS A C 1
ATOM 1991 O O . LYS A 1 254 ? 12.210 -6.653 12.108 1.00 29.02 254 LYS A O 1
ATOM 1996 N N . ILE A 1 255 ? 12.303 -8.694 11.084 1.00 31.53 255 ILE A N 1
ATOM 1997 C CA . ILE A 1 255 ? 11.936 -9.614 12.163 1.00 31.53 255 ILE A CA 1
ATOM 1998 C C . ILE A 1 255 ? 12.899 -9.432 13.339 1.00 31.53 255 ILE A C 1
ATOM 2000 O O . ILE A 1 255 ? 14.109 -9.237 13.063 1.00 31.53 255 ILE A O 1
#

pLDDT: mean 74.26, std 21.8, range [29.02, 97.25]

Radius of gyration: 32.57 Å; chains: 1; bounding box: 96×67×77 Å